Protein AF-0000000075078178 (afdb_homodimer)

pLDDT: mean 87.68, std 18.19, range [29.72, 98.88]

Foldseek 3Di:
DPPDVPVVPPPDDDVVVVVVVVVVVVVLVVCCVPHDVVVSLQVVLVVDDQVVLLCQLVDNPDPVSNLSSLLPHAPVCLVSLVVQCVVPVPDPSNVSSVVSVVVRVVVVVVVVVVVVD/DPPDVPVVPDPDDDVVVVVVVVVVVVVLVVCCVPHDVVVSLQVVLVVDDQVVLLVQLVDPPDPVSNLSSLLPHAPVCLVSLVVQCVVPVPDPSNVSSVVSVVVRVVVVVVVVVVVVD

Sequence (234 aa):
MSCCDDPTEISKVDPRELVREQQHYGNLVRDLFTDDPEKVLLKLLNESNAYLRELAALRAHYPSVRLRAIELLDKKSQAVLEQLIEQEPDSSFGIAAKQRIEQLSNETGLFG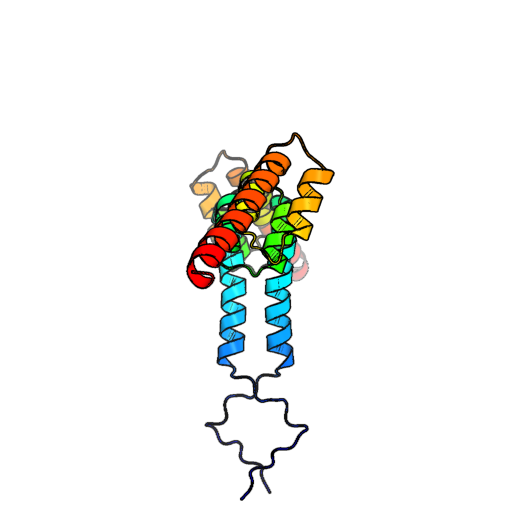KLFKSMSCCDDPTEISKVDPRELVREQQHYGNLVRDLFTDDPEKVLLKLLNESNAYLRELAALRAHYPSVRLRAIELLDKKSQAVLEQLIEQEPDSSFGIAAKQRIEQLSNETGLFGKLFKS

Solvent-accessible surface area (backbone atoms only — not comparable to full-atom values): 12745 Å² total; per-residue (Å²): 130,80,77,73,80,46,82,83,50,62,62,70,33,57,47,67,58,42,53,50,41,50,47,53,40,50,50,51,53,50,45,52,26,56,34,55,53,71,59,53,50,49,54,46,53,78,73,46,55,71,70,57,30,52,46,18,39,75,41,30,66,48,67,68,47,16,53,53,25,45,68,67,56,53,78,90,42,47,66,59,35,52,48,40,30,70,77,35,53,86,38,76,59,10,48,48,26,54,52,43,52,52,52,52,51,46,51,46,44,51,49,45,52,63,68,72,99,133,78,79,73,80,47,80,84,49,63,62,68,33,57,47,67,57,43,54,50,41,50,47,54,40,51,49,50,54,51,45,52,27,56,34,56,53,70,59,51,50,50,55,48,51,77,74,47,55,70,70,56,30,52,45,17,40,75,42,28,67,48,66,70,47,15,52,52,25,46,68,68,55,52,79,90,42,47,67,59,35,51,49,39,31,71,75,36,51,86,37,76,60,10,48,48,28,53,52,44,53,53,53,51,52,46,52,47,46,51,50,44,52,64,68,72,99

Nearest PDB structures (foldseek):
  6u8y-assembly1_b  TM=4.203E-01  e=3.437E+00  Pyrococcus furiosus COM1
  7ar7-assembly1_K  TM=3.956E-01  e=4.578E+00  Arabidopsis thaliana
  6zkb-assembly1_K  TM=4.478E-01  e=8.126E+00  Ovis aries
  7d3u-assembly1_F  TM=3.583E-01  e=6.100E+00  Dietzia sp. DQ12-45-1b
  6u8y-assembly1_b  TM=4.215E-01  e=2.140E+00  Pyrococcus furiosus COM1

Radius of gyration: 25.14 Å; Cα contacts (8 Å, |Δi|>4): 254; chains: 2; bounding box: 68×92×42 Å

Organism: Methylotuvimicrobium buryatense (NCBI:txid95641)

Secondary structure (DSSP, 8-state):
------TTS---B-HHHHHHHHHHHHHHHHHHHHS-HHHHHHHHHHH--HHHHHHHHHH-SSHHHHHHHHHH--GGGHHHHHHHHHH-TTSHHHHHHHHHHHHHHHHHHHHHHHHH-/------TTS---B-HHHHHHHHHHHHHHHHHHHHS-HHHHHHHHHHH--HHHHHHHHHH-SSHHHHHHHHHH--GGGHHHHHHHHHH-TTSHHHHHHHHHHHHHHHHHHHHHHHHH-

Structure (mmCIF, N/CA/C/O backbone):
data_AF-0000000075078178-model_v1
#
loop_
_entity.id
_entity.type
_entity.pdbx_description
1 polymer 'HEAT repeat domain-containing protein'
#
loop_
_atom_site.group_PDB
_atom_site.id
_atom_site.type_symbol
_atom_site.label_atom_id
_atom_site.label_alt_id
_atom_site.label_comp_id
_atom_site.label_asym_id
_atom_site.label_entity_id
_atom_site.label_seq_id
_atom_site.pdbx_PDB_ins_code
_atom_site.Cartn_x
_atom_site.Cartn_y
_atom_site.Cartn_z
_atom_site.occupancy
_atom_site.B_iso_or_equiv
_atom_site.auth_seq_id
_atom_site.auth_comp_id
_atom_site.auth_asym_id
_atom_site.auth_atom_id
_atom_site.pdbx_PDB_model_num
ATOM 1 N N . MET A 1 1 ? -49.531 2.234 3.672 1 29.72 1 MET A N 1
ATOM 2 C CA . MET A 1 1 ? -49.125 1.401 4.805 1 29.72 1 MET A CA 1
ATOM 3 C C . MET A 1 1 ? -47.625 1.497 5.062 1 29.72 1 MET A C 1
ATOM 5 O O . MET A 1 1 ? -46.844 1.745 4.141 1 29.72 1 MET A O 1
ATOM 9 N N . SER A 1 2 ? -47.219 2.049 6.309 1 37.53 2 SER A N 1
ATOM 10 C CA . SER A 1 2 ? -45.969 2.457 6.973 1 37.53 2 SER A CA 1
ATOM 11 C C . SER A 1 2 ? -44.906 1.391 6.836 1 37.53 2 SER A C 1
ATOM 13 O O . SER A 1 2 ? -45 0.32 7.441 1 37.53 2 SER A O 1
ATOM 15 N N . CYS A 1 3 ? -44.625 0.945 5.734 1 42.44 3 CYS A N 1
ATOM 16 C CA . CYS A 1 3 ? -43.562 -0.038 5.547 1 42.44 3 CYS A CA 1
ATOM 17 C C . CYS A 1 3 ? -42.469 0.118 6.609 1 42.44 3 CYS A C 1
ATOM 19 O O . CYS A 1 3 ? -41.969 1.22 6.832 1 42.44 3 CYS A O 1
ATOM 21 N N . CYS A 1 4 ? -42.531 -0.681 7.727 1 46.25 4 CYS A N 1
ATOM 22 C CA . CYS A 1 4 ? -42.125 -0.694 9.125 1 46.25 4 CYS A CA 1
ATOM 23 C C . CYS A 1 4 ? -40.625 -0.409 9.258 1 46.25 4 CYS A C 1
ATOM 25 O O . CYS A 1 4 ? -39.812 -0.931 8.492 1 46.25 4 CYS A O 1
ATOM 27 N N . ASP A 1 5 ? -40.188 0.869 9.492 1 46.66 5 ASP A N 1
ATOM 28 C CA . ASP A 1 5 ? -38.938 1.246 10.148 1 46.66 5 ASP A CA 1
ATOM 29 C C . ASP A 1 5 ? -38.531 0.2 11.172 1 46.66 5 ASP A C 1
ATOM 31 O O . ASP A 1 5 ? -38.875 0.311 12.352 1 46.66 5 ASP A O 1
ATOM 35 N N . ASP A 1 6 ? -38.781 -1.043 10.906 1 47.78 6 ASP A N 1
ATOM 36 C CA . ASP A 1 6 ? -38.344 -2.01 11.906 1 47.78 6 ASP A CA 1
ATOM 37 C C . ASP A 1 6 ? -36.906 -1.725 12.344 1 47.78 6 ASP A C 1
ATOM 39 O O . ASP A 1 6 ? -35.969 -1.755 11.523 1 47.78 6 ASP A O 1
ATOM 43 N N . PRO A 1 7 ? -36.781 -1.037 13.492 1 53.56 7 PRO A N 1
ATOM 44 C CA . PRO A 1 7 ? -35.469 -0.638 14.016 1 53.56 7 PRO A CA 1
ATOM 45 C C . PRO A 1 7 ? -34.438 -1.755 13.93 1 53.56 7 PRO A C 1
ATOM 47 O O . PRO A 1 7 ? -33.25 -1.508 14.102 1 53.56 7 PRO A O 1
ATOM 50 N N . THR A 1 8 ? -34.906 -2.988 14.008 1 53.97 8 THR A N 1
ATOM 51 C CA . THR A 1 8 ? -33.969 -4.098 13.859 1 53.97 8 THR A CA 1
ATOM 52 C C . THR A 1 8 ? -33.5 -4.203 12.414 1 53.97 8 THR A C 1
ATOM 54 O O . THR A 1 8 ? -32.688 -5.082 12.086 1 53.97 8 THR A O 1
ATOM 57 N N . GLU A 1 9 ? -34.188 -3.352 11.648 1 55.06 9 GLU A N 1
ATOM 58 C CA . GLU A 1 9 ? -33.812 -3.404 10.242 1 55.06 9 GLU A CA 1
ATOM 59 C C . GLU A 1 9 ? -32.375 -2.867 10.039 1 55.06 9 GLU A C 1
ATOM 61 O O . GLU A 1 9 ? -32.031 -1.829 10.594 1 55.06 9 GLU A O 1
ATOM 66 N N . ILE A 1 10 ? -31.469 -3.641 9.812 1 55.84 10 ILE A N 1
ATOM 67 C CA . ILE A 1 10 ? -30.094 -3.295 9.484 1 55.84 10 ILE A CA 1
ATOM 68 C C . ILE A 1 10 ? -30.062 -2.092 8.547 1 55.84 10 ILE A C 1
ATOM 70 O O . ILE A 1 10 ? -30.844 -2.025 7.594 1 55.84 10 ILE A O 1
ATOM 74 N N . SER A 1 11 ? -29.797 -0.951 9.227 1 58.72 11 SER A N 1
ATOM 75 C CA . SER A 1 11 ? -29.609 0.225 8.383 1 58.72 11 SER A CA 1
ATOM 76 C C . SER A 1 11 ? -29.203 -0.168 6.965 1 58.72 11 SER A C 1
ATOM 78 O O . SER A 1 11 ? -28.375 -1.054 6.781 1 58.72 11 SER A O 1
ATOM 80 N N . LYS A 1 12 ? -30.047 0.041 6 1 67.12 12 LYS A N 1
ATOM 81 C CA . LYS A 1 12 ? -29.953 -0.333 4.594 1 67.12 12 LYS A CA 1
ATOM 82 C C . LYS A 1 12 ? -28.781 0.391 3.914 1 67.12 12 LYS A C 1
ATOM 84 O O . LYS A 1 12 ? -28.734 1.622 3.9 1 67.12 12 LYS A O 1
ATOM 89 N N . VAL A 1 13 ? -27.531 -0.129 3.998 1 76.38 13 VAL A N 1
ATOM 90 C CA . VAL A 1 13 ? -26.422 0.425 3.221 1 76.38 13 VAL A CA 1
ATOM 91 C C . VAL A 1 13 ? -26.609 0.088 1.743 1 76.38 13 VAL A C 1
ATOM 93 O O . VAL A 1 13 ? -27.062 -1.009 1.402 1 76.38 13 VAL A O 1
ATOM 96 N N . ASP A 1 14 ? -26.453 1.096 0.919 1 82.94 14 ASP A N 1
ATOM 97 C CA . ASP A 1 14 ? -26.438 0.908 -0.528 1 82.94 14 ASP A CA 1
ATOM 98 C C . ASP A 1 14 ? -25.359 -0.077 -0.946 1 82.94 14 ASP A C 1
ATOM 100 O O . ASP A 1 14 ? -24.172 0.171 -0.725 1 82.94 14 ASP A O 1
ATOM 104 N N . PRO A 1 15 ? -25.812 -1.146 -1.495 1 84.38 15 PRO A N 1
ATOM 105 C CA . PRO A 1 15 ? -24.812 -2.152 -1.896 1 84.38 15 PRO A CA 1
ATOM 106 C C . PRO A 1 15 ? -23.719 -1.578 -2.787 1 84.38 15 PRO A C 1
ATOM 108 O O . PRO A 1 15 ? -22.609 -2.102 -2.811 1 84.38 15 PRO A O 1
ATOM 111 N N . ARG A 1 16 ? -24.016 -0.576 -3.465 1 87.69 16 ARG A N 1
ATOM 112 C CA . ARG A 1 16 ? -23.047 0.035 -4.359 1 87.69 16 ARG A CA 1
ATOM 113 C C . ARG A 1 16 ? -21.891 0.648 -3.576 1 87.69 16 ARG A C 1
ATOM 115 O O . ARG A 1 16 ? -20.766 0.715 -4.07 1 87.69 16 ARG A O 1
ATOM 122 N N . GLU A 1 17 ? -22.141 1.045 -2.346 1 88.31 17 GLU A N 1
ATOM 123 C CA . GLU A 1 17 ? -21.094 1.588 -1.488 1 88.31 17 GLU A CA 1
ATOM 124 C C . GLU A 1 17 ? -20.094 0.506 -1.086 1 88.31 17 GLU A C 1
ATOM 126 O O . GLU A 1 17 ? -18.891 0.747 -1.064 1 88.31 17 GLU A O 1
ATOM 131 N N . LEU A 1 18 ? -20.625 -0.611 -0.839 1 90.06 18 LEU A N 1
ATOM 132 C CA . LEU A 1 18 ? -19.766 -1.729 -0.49 1 90.06 18 LEU A CA 1
ATOM 133 C C . LEU A 1 18 ? -18.859 -2.105 -1.662 1 90.06 18 LEU A C 1
ATOM 135 O O . LEU A 1 18 ? -17.656 -2.305 -1.486 1 90.06 18 LEU A O 1
ATOM 139 N N . VAL A 1 19 ? -19.375 -2.191 -2.799 1 91.5 19 VAL A N 1
ATOM 140 C CA . VAL A 1 19 ? -18.625 -2.525 -4.004 1 91.5 19 VAL A CA 1
ATOM 141 C C . VAL A 1 19 ? -17.547 -1.47 -4.246 1 91.5 19 VAL A C 1
ATOM 143 O O . VAL A 1 19 ? -16.406 -1.802 -4.594 1 91.5 19 VAL A O 1
ATOM 146 N N . ARG A 1 20 ? -17.875 -0.243 -4 1 92.88 20 ARG A N 1
ATOM 147 C CA . ARG A 1 20 ? -16.922 0.845 -4.191 1 92.88 20 ARG A CA 1
ATOM 148 C C . ARG A 1 20 ? -15.75 0.716 -3.236 1 92.88 20 ARG A C 1
ATOM 150 O O . ARG A 1 20 ? -14.594 0.909 -3.633 1 92.88 20 ARG A O 1
ATOM 157 N N . GLU A 1 21 ? -16.062 0.342 -2.037 1 91.94 21 GLU A N 1
ATOM 158 C CA . GLU A 1 21 ? -14.992 0.188 -1.058 1 91.94 21 GLU A CA 1
ATOM 159 C C . GLU A 1 21 ? -14.109 -1.016 -1.386 1 91.94 21 GLU A C 1
ATOM 161 O O . GLU A 1 21 ? -12.891 -0.964 -1.216 1 91.94 21 GLU A O 1
ATOM 166 N N . GLN A 1 22 ? -14.711 -1.998 -1.854 1 92.31 22 GLN A N 1
ATOM 167 C CA . GLN A 1 22 ? -13.953 -3.176 -2.266 1 92.31 22 GLN A CA 1
ATOM 168 C C . GLN A 1 22 ? -13.055 -2.863 -3.459 1 92.31 22 GLN A C 1
ATOM 170 O O . GLN A 1 22 ? -11.898 -3.297 -3.506 1 92.31 22 GLN A O 1
ATOM 175 N N . GLN A 1 23 ? -13.531 -2.105 -4.344 1 94 23 GLN A N 1
ATOM 176 C CA . GLN A 1 23 ? -12.742 -1.698 -5.504 1 94 23 GLN A CA 1
ATOM 177 C C . GLN A 1 23 ? -11.594 -0.786 -5.098 1 94 23 GLN A C 1
ATOM 179 O O . GLN A 1 23 ? -10.484 -0.894 -5.633 1 94 23 GLN A O 1
ATOM 184 N N . HIS A 1 24 ? -11.898 0.054 -4.117 1 94.75 24 HIS A N 1
ATOM 185 C CA . HIS A 1 24 ? -10.875 0.955 -3.604 1 94.75 24 HIS A CA 1
ATOM 186 C C . HIS A 1 24 ? -9.695 0.178 -3.027 1 94.75 24 HIS A C 1
ATOM 188 O O . HIS A 1 24 ? -8.539 0.479 -3.332 1 94.75 24 HIS A O 1
ATOM 194 N N . TYR A 1 25 ? -10.055 -0.77 -2.309 1 95.69 25 TYR A N 1
ATOM 195 C CA . TYR A 1 25 ? -9.031 -1.638 -1.734 1 95.69 25 TYR A CA 1
ATOM 196 C C . TYR A 1 25 ? -8.305 -2.418 -2.824 1 95.69 25 TYR A C 1
ATOM 198 O O . TYR A 1 25 ? -7.074 -2.451 -2.855 1 95.69 25 TYR A O 1
ATOM 206 N N . GLY A 1 26 ? -9.016 -3.043 -3.721 1 95.56 26 GLY A N 1
ATOM 207 C CA . GLY A 1 26 ? -8.43 -3.828 -4.797 1 95.56 26 GLY A CA 1
ATOM 208 C C . GLY A 1 26 ? -7.504 -3.023 -5.688 1 95.56 26 GLY A C 1
ATOM 209 O O . GLY A 1 26 ? -6.441 -3.506 -6.086 1 95.56 26 GLY A O 1
ATOM 210 N N . ASN A 1 27 ? -7.871 -1.856 -5.969 1 96.69 27 ASN A N 1
ATOM 211 C CA . ASN A 1 27 ? -7.051 -0.986 -6.805 1 96.69 27 ASN A CA 1
ATOM 212 C C . ASN A 1 27 ? -5.734 -0.631 -6.121 1 96.69 27 ASN A C 1
ATOM 214 O O . ASN A 1 27 ? -4.684 -0.604 -6.766 1 96.69 27 ASN A O 1
ATOM 218 N N . LEU A 1 28 ? -5.84 -0.341 -4.836 1 97.94 28 LEU A N 1
ATOM 219 C CA . LEU A 1 28 ? -4.609 -0.029 -4.109 1 97.94 28 LEU A CA 1
ATOM 220 C C . LEU A 1 28 ? -3.654 -1.218 -4.125 1 97.94 28 LEU A C 1
ATOM 222 O O . LEU A 1 28 ? -2.465 -1.059 -4.406 1 97.94 28 LEU A O 1
ATOM 226 N N . VAL A 1 29 ? -4.18 -2.367 -3.895 1 97.94 29 VAL A N 1
ATOM 227 C CA . VAL A 1 29 ? -3.34 -3.561 -3.861 1 97.94 29 VAL A CA 1
ATOM 228 C C . VAL A 1 29 ? -2.729 -3.801 -5.238 1 97.94 29 VAL A C 1
ATOM 230 O O . VAL A 1 29 ? -1.534 -4.086 -5.355 1 97.94 29 VAL A O 1
ATOM 233 N N . ARG A 1 30 ? -3.504 -3.654 -6.234 1 98.06 30 ARG A N 1
ATOM 234 C CA . ARG A 1 30 ? -2.992 -3.801 -7.594 1 98.06 30 ARG A CA 1
ATOM 235 C C . ARG A 1 30 ? -1.856 -2.818 -7.859 1 98.06 30 ARG A C 1
ATOM 237 O O . ARG A 1 30 ? -0.808 -3.199 -8.383 1 98.06 30 ARG A O 1
ATOM 244 N N . ASP A 1 31 ? -2.031 -1.616 -7.516 1 98.38 31 ASP A N 1
ATOM 245 C CA . ASP A 1 31 ? -1.004 -0.601 -7.727 1 98.38 31 ASP A CA 1
ATOM 246 C C . ASP A 1 31 ? 0.271 -0.94 -6.957 1 98.38 31 ASP A C 1
ATOM 248 O O . ASP A 1 31 ? 1.378 -0.749 -7.465 1 98.38 31 ASP A O 1
ATOM 252 N N . LEU A 1 32 ? 0.114 -1.416 -5.758 1 98.62 32 LEU A N 1
ATOM 253 C CA . LEU A 1 32 ? 1.261 -1.751 -4.922 1 98.62 32 LEU A CA 1
ATOM 254 C C . LEU A 1 32 ? 2.072 -2.885 -5.539 1 98.62 32 LEU A C 1
ATOM 256 O O . LEU A 1 32 ? 3.295 -2.934 -5.383 1 98.62 32 LEU A O 1
ATOM 260 N N . PHE A 1 33 ? 1.408 -3.762 -6.309 1 98.5 33 PHE A N 1
ATOM 261 C CA . PHE A 1 33 ? 2.104 -4.906 -6.887 1 98.5 33 PHE 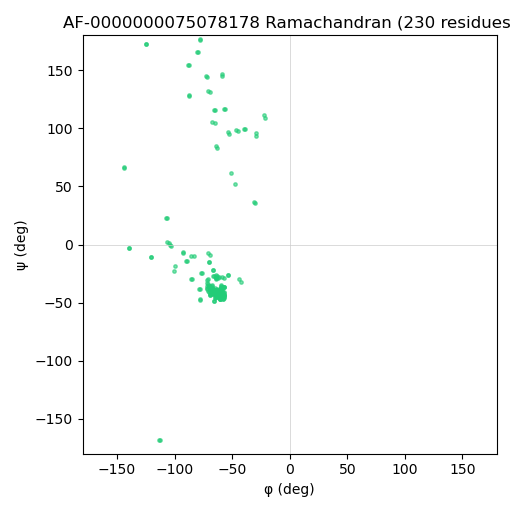A CA 1
ATOM 262 C C . PHE A 1 33 ? 2.666 -4.559 -8.258 1 98.5 33 PHE A C 1
ATOM 264 O O . PHE A 1 33 ? 3.516 -5.277 -8.789 1 98.5 33 PHE A O 1
ATOM 271 N N . THR A 1 34 ? 2.238 -3.453 -8.859 1 97.81 34 THR A N 1
ATOM 272 C CA . THR A 1 34 ? 2.619 -3.256 -10.25 1 97.81 34 THR A CA 1
ATOM 273 C C . THR A 1 34 ? 3.418 -1.968 -10.422 1 97.81 34 THR A C 1
ATOM 275 O O . THR A 1 34 ? 4.031 -1.74 -11.469 1 97.81 34 THR A O 1
ATOM 278 N N . ASP A 1 35 ? 3.434 -1.184 -9.398 1 98 35 ASP A N 1
ATOM 279 C CA . ASP A 1 35 ? 4.125 0.098 -9.492 1 98 35 ASP A CA 1
ATOM 280 C C . ASP A 1 35 ? 5.164 0.248 -8.383 1 98 35 ASP A C 1
ATOM 282 O O . ASP A 1 35 ? 5.348 -0.66 -7.57 1 98 35 ASP A O 1
ATOM 286 N N . ASP A 1 36 ? 5.945 1.295 -8.469 1 98.44 36 ASP A N 1
ATOM 287 C CA . ASP A 1 36 ? 6.887 1.668 -7.418 1 98.44 36 ASP A CA 1
ATOM 288 C C . ASP A 1 36 ? 6.152 2.072 -6.141 1 98.44 36 ASP A C 1
ATOM 290 O O . ASP A 1 36 ? 5.426 3.068 -6.125 1 98.44 36 ASP A O 1
ATOM 294 N N . PRO A 1 37 ? 6.371 1.269 -5.074 1 98.5 37 PRO A N 1
ATOM 295 C CA . PRO A 1 37 ? 5.621 1.561 -3.85 1 98.5 37 PRO A CA 1
ATOM 296 C C . PRO A 1 37 ? 5.848 2.984 -3.346 1 98.5 37 PRO A C 1
ATOM 298 O O . PRO A 1 37 ? 4.941 3.592 -2.771 1 98.5 37 PRO A O 1
ATOM 301 N N . GLU A 1 38 ? 7.051 3.488 -3.479 1 98.56 38 GLU A N 1
ATOM 302 C CA . GLU A 1 38 ? 7.316 4.859 -3.059 1 98.56 38 GLU A CA 1
ATOM 303 C C . GLU A 1 38 ? 6.391 5.844 -3.77 1 98.56 38 GLU A C 1
ATOM 305 O O . GLU A 1 38 ? 5.82 6.734 -3.135 1 98.56 38 GLU A O 1
ATOM 310 N N . LYS A 1 39 ? 6.203 5.668 -5.059 1 98.62 39 LYS A N 1
ATOM 311 C CA . LYS A 1 39 ? 5.328 6.535 -5.844 1 98.62 39 LYS A CA 1
ATOM 312 C C . LYS A 1 39 ? 3.867 6.348 -5.441 1 98.62 39 LYS A C 1
ATOM 314 O O . LYS A 1 39 ? 3.105 7.312 -5.379 1 98.62 39 LYS A O 1
ATOM 319 N N . VAL A 1 40 ? 3.518 5.133 -5.207 1 98.75 40 VAL A N 1
ATOM 320 C CA . VAL A 1 40 ? 2.154 4.84 -4.781 1 98.75 40 VAL A CA 1
ATOM 321 C C . VAL A 1 40 ? 1.866 5.531 -3.451 1 98.75 40 VAL A C 1
ATOM 323 O O . VAL A 1 40 ? 0.802 6.129 -3.273 1 98.75 40 VAL A O 1
ATOM 326 N N . LEU A 1 41 ? 2.789 5.496 -2.523 1 98.75 41 LEU A N 1
ATOM 327 C CA . LEU A 1 41 ? 2.602 6.094 -1.206 1 98.75 41 LEU A CA 1
ATOM 328 C C . LEU A 1 41 ? 2.514 7.613 -1.304 1 98.75 41 LEU A C 1
ATOM 330 O O . LEU A 1 41 ? 1.744 8.242 -0.574 1 98.75 41 LEU A O 1
ATOM 334 N N . LEU A 1 42 ? 3.242 8.164 -2.203 1 98.69 42 LEU A N 1
ATOM 335 C CA . LEU A 1 42 ? 3.168 9.609 -2.398 1 98.69 42 LEU A CA 1
ATOM 336 C C . LEU A 1 42 ? 1.784 10.023 -2.887 1 98.69 42 LEU A C 1
ATOM 338 O O . LEU A 1 42 ? 1.232 11.023 -2.426 1 98.69 42 LEU A O 1
ATOM 342 N N . LYS A 1 43 ? 1.255 9.219 -3.762 1 97.94 43 LYS A N 1
ATOM 343 C CA . LYS A 1 43 ? -0.098 9.492 -4.238 1 97.94 43 LYS A CA 1
ATOM 344 C C . LYS A 1 43 ? -1.12 9.328 -3.117 1 97.94 43 LYS A C 1
ATOM 346 O O . LYS A 1 43 ? -2.035 10.141 -2.98 1 97.94 43 LYS A O 1
ATOM 351 N N . LEU A 1 44 ? -0.953 8.305 -2.344 1 97.75 44 LEU A N 1
ATOM 352 C CA . LEU A 1 44 ? -1.852 8 -1.236 1 97.75 44 LEU A CA 1
ATOM 353 C C . LEU A 1 44 ? -1.889 9.148 -0.231 1 97.75 44 LEU A C 1
ATOM 355 O O . LEU A 1 44 ? -2.945 9.461 0.319 1 97.75 44 LEU A O 1
ATOM 359 N N . LEU A 1 45 ? -0.792 9.766 -0.003 1 97.62 45 LEU A N 1
ATOM 360 C CA . LEU A 1 45 ? -0.69 10.875 0.941 1 97.62 45 LEU A CA 1
ATOM 361 C C . LEU A 1 45 ? -1.653 12 0.568 1 97.62 45 LEU A C 1
ATOM 363 O O . LEU A 1 45 ? -2.309 12.578 1.439 1 97.62 45 LEU A O 1
ATOM 367 N N . ASN A 1 46 ? -1.735 12.258 -0.676 1 94.5 46 ASN A N 1
ATOM 368 C CA . ASN A 1 46 ? -2.566 13.352 -1.156 1 94.5 46 ASN A CA 1
ATOM 369 C C . ASN A 1 46 ? -4.051 13.078 -0.919 1 94.5 46 ASN A C 1
ATOM 371 O O . ASN A 1 46 ? -4.852 14.016 -0.825 1 94.5 46 ASN A O 1
ATOM 375 N N . GLU A 1 47 ? -4.383 11.805 -0.775 1 92.75 47 GLU A N 1
ATOM 376 C CA . GLU A 1 47 ? -5.781 11.414 -0.602 1 92.75 47 GLU A CA 1
ATOM 377 C C . GLU A 1 47 ? -6.082 11.07 0.854 1 92.75 47 GLU A C 1
ATOM 379 O O . GLU A 1 47 ? -7.223 10.766 1.204 1 92.75 47 GLU A O 1
ATOM 384 N N . SER A 1 48 ? -5.078 11.156 1.674 1 95.56 48 SER A N 1
ATOM 385 C CA . SER A 1 48 ? -5.191 10.68 3.049 1 95.56 48 SER A CA 1
ATOM 386 C C . SER A 1 48 ? -5.715 11.773 3.973 1 95.56 48 SER A C 1
ATOM 388 O O . SER A 1 48 ? -5.574 12.961 3.674 1 95.56 48 SER A O 1
ATOM 390 N N . ASN A 1 49 ? -6.34 11.336 5.055 1 94.25 49 ASN A N 1
ATOM 391 C CA . ASN A 1 49 ? -6.809 12.289 6.059 1 94.25 49 ASN A CA 1
ATOM 392 C C . ASN A 1 49 ? -5.668 12.773 6.945 1 94.25 49 ASN A C 1
ATOM 394 O O . ASN A 1 49 ? -4.527 12.328 6.801 1 94.25 49 ASN A O 1
ATOM 398 N N . ALA A 1 50 ? -5.977 13.734 7.887 1 94.94 50 ALA A N 1
ATOM 399 C CA . ALA A 1 50 ? -4.957 14.383 8.711 1 94.94 50 ALA A CA 1
ATOM 400 C C . ALA A 1 50 ? -4.238 13.375 9.594 1 94.94 50 ALA A C 1
ATOM 402 O O . ALA A 1 50 ? -3.012 13.414 9.719 1 94.94 50 ALA A O 1
ATOM 403 N N . TYR A 1 51 ? -5.004 12.508 10.109 1 96.94 51 TYR A N 1
ATOM 404 C CA . TYR A 1 51 ? -4.434 11.5 10.992 1 96.94 51 TYR A CA 1
ATOM 405 C C . TYR A 1 51 ? -3.393 10.664 10.258 1 96.94 51 TYR A C 1
ATOM 407 O O . TYR A 1 51 ? -2.285 10.453 10.758 1 96.94 51 TYR A O 1
ATOM 415 N N . LEU A 1 52 ? -3.635 10.203 9.055 1 97.69 52 LEU A N 1
ATOM 416 C CA . LEU A 1 52 ? -2.729 9.375 8.266 1 97.69 52 LEU A CA 1
ATOM 417 C C . LEU A 1 52 ? -1.519 10.18 7.805 1 97.69 52 LEU A C 1
ATOM 419 O O . LEU A 1 52 ? -0.4 9.664 7.77 1 97.69 52 LEU A O 1
ATOM 423 N N . ARG A 1 53 ? -1.721 11.383 7.52 1 98.38 53 ARG A N 1
ATOM 424 C CA . ARG A 1 53 ? -0.607 12.25 7.145 1 98.38 53 ARG A CA 1
ATOM 425 C C . ARG A 1 53 ? 0.338 12.469 8.32 1 98.38 53 ARG A C 1
ATOM 427 O O . ARG A 1 53 ? 1.558 12.484 8.148 1 98.38 53 ARG A O 1
ATOM 434 N N . GLU A 1 54 ? -0.231 12.641 9.508 1 98.62 54 GLU A N 1
ATOM 435 C CA . GLU A 1 54 ? 0.588 12.773 10.703 1 98.62 54 GLU A CA 1
ATOM 436 C C . GLU A 1 54 ? 1.432 11.523 10.938 1 98.62 54 GLU A C 1
ATOM 438 O O . GLU A 1 54 ? 2.623 11.625 11.242 1 98.62 54 GLU A O 1
ATOM 443 N N . LEU A 1 55 ? 0.81 10.414 10.773 1 98.38 55 LEU A N 1
ATOM 444 C CA . LEU A 1 55 ? 1.531 9.156 10.945 1 98.38 55 LEU A CA 1
ATOM 445 C C . LEU A 1 55 ? 2.686 9.055 9.953 1 98.38 55 LEU A C 1
ATOM 447 O O . LEU A 1 55 ? 3.797 8.664 10.328 1 98.38 55 LEU A O 1
ATOM 451 N N . ALA A 1 56 ? 2.426 9.352 8.742 1 98.75 56 ALA A N 1
ATOM 452 C CA . ALA A 1 56 ? 3.453 9.297 7.703 1 98.75 56 ALA A CA 1
ATOM 453 C C . ALA A 1 56 ? 4.605 10.242 8.023 1 98.75 56 ALA A C 1
ATOM 455 O O . ALA A 1 56 ? 5.777 9.883 7.859 1 98.75 56 ALA A O 1
ATOM 456 N N . ALA A 1 57 ? 4.262 11.422 8.484 1 98.75 57 ALA A N 1
ATOM 457 C CA . ALA A 1 57 ? 5.281 12.406 8.828 1 98.75 57 ALA A CA 1
ATOM 458 C C . ALA A 1 57 ? 6.215 11.883 9.914 1 98.75 57 ALA A C 1
ATOM 460 O O . ALA A 1 57 ? 7.422 12.117 9.867 1 98.75 57 ALA A O 1
ATOM 461 N N . LEU A 1 58 ? 5.664 11.156 10.766 1 98.38 58 LEU A N 1
ATOM 462 C CA . LEU A 1 58 ? 6.418 10.688 11.922 1 98.38 58 LEU A CA 1
ATOM 463 C C . LEU A 1 58 ? 7.191 9.414 11.586 1 98.38 58 LEU A C 1
ATOM 465 O O . LEU A 1 58 ? 8.273 9.172 12.125 1 98.38 58 LEU A O 1
ATOM 469 N N . ARG A 1 59 ? 6.648 8.57 10.625 1 97.69 59 ARG A N 1
ATOM 470 C CA . ARG A 1 59 ? 7.133 7.199 10.695 1 97.69 59 ARG A CA 1
ATOM 471 C C . ARG A 1 59 ? 7.375 6.633 9.297 1 97.69 59 ARG A C 1
ATOM 473 O O . ARG A 1 59 ? 7.879 5.516 9.156 1 97.69 59 ARG A O 1
ATOM 480 N N . ALA A 1 60 ? 7.09 7.34 8.25 1 98.44 60 ALA A N 1
ATOM 481 C CA . ALA A 1 60 ? 7.156 6.715 6.934 1 98.44 60 ALA A CA 1
ATOM 482 C C . ALA A 1 60 ? 8.555 6.18 6.648 1 98.44 60 ALA A C 1
ATOM 484 O O . ALA A 1 60 ? 9.555 6.805 7.023 1 98.44 60 ALA A O 1
ATOM 485 N N . HIS A 1 61 ? 8.609 5.094 5.93 1 98.31 61 HIS A N 1
ATOM 486 C CA . HIS A 1 61 ? 9.859 4.414 5.605 1 98.31 61 HIS A CA 1
ATOM 487 C C . HIS A 1 61 ? 10.695 5.238 4.637 1 98.31 61 HIS A C 1
ATOM 489 O O . HIS A 1 61 ? 11.914 5.359 4.809 1 98.31 61 HIS A O 1
ATOM 495 N N . TYR A 1 62 ? 10.086 5.816 3.637 1 98.19 62 TYR A N 1
ATOM 496 C CA . TYR A 1 62 ? 10.789 6.602 2.625 1 98.19 62 TYR A CA 1
ATOM 497 C C . TYR A 1 62 ? 10.93 8.055 3.062 1 98.19 62 TYR A C 1
ATOM 499 O O . TYR A 1 62 ? 9.93 8.711 3.387 1 98.19 62 TYR A O 1
ATOM 507 N N . PRO A 1 63 ? 12.156 8.562 3.01 1 98.44 63 PRO A N 1
ATOM 508 C CA . PRO A 1 63 ? 12.344 9.961 3.383 1 98.44 63 PRO A CA 1
ATOM 509 C C . PRO A 1 63 ? 11.5 10.914 2.537 1 98.44 63 PRO A C 1
ATOM 511 O O . PRO A 1 63 ? 10.977 11.906 3.055 1 98.44 63 PRO A O 1
ATOM 514 N N . SER A 1 64 ? 11.352 10.602 1.292 1 98.56 64 SER A N 1
ATOM 515 C CA . SER A 1 64 ? 10.562 11.461 0.408 1 98.56 64 SER A CA 1
ATOM 516 C C . SER A 1 64 ? 9.109 11.531 0.857 1 98.56 64 SER A C 1
ATOM 518 O O . SER A 1 64 ? 8.484 12.594 0.784 1 98.56 64 SER A O 1
ATOM 520 N N . VAL A 1 65 ? 8.641 10.422 1.291 1 98.75 65 VAL A N 1
ATOM 521 C CA . VAL A 1 65 ? 7.258 10.352 1.751 1 98.75 65 VAL A CA 1
ATOM 522 C C . VAL A 1 65 ? 7.113 11.133 3.057 1 98.75 65 VAL A C 1
ATOM 524 O O . VAL A 1 65 ? 6.145 11.875 3.238 1 98.75 65 VAL A O 1
ATOM 527 N N . ARG A 1 66 ? 8.023 10.977 3.934 1 98.5 66 ARG A N 1
ATOM 528 C CA . ARG A 1 66 ? 7.988 11.688 5.207 1 98.5 66 ARG A CA 1
ATOM 529 C C . ARG A 1 66 ? 8.023 13.195 4.992 1 98.5 66 ARG A C 1
ATOM 531 O O . ARG A 1 66 ? 7.234 13.93 5.582 1 98.5 66 ARG A O 1
ATOM 538 N N . LEU A 1 67 ? 8.914 13.625 4.164 1 98.75 67 LEU A N 1
ATOM 539 C CA . LEU A 1 67 ? 9.055 15.055 3.889 1 98.75 67 LEU A CA 1
ATOM 540 C C . LEU A 1 67 ? 7.777 15.617 3.273 1 98.75 67 LEU A C 1
ATOM 542 O O . LEU A 1 67 ? 7.312 16.688 3.666 1 98.75 67 LEU A O 1
ATOM 546 N N . ARG A 1 68 ? 7.199 14.883 2.336 1 98.75 68 ARG A N 1
ATOM 547 C CA . ARG A 1 68 ? 5.957 15.336 1.713 1 98.75 68 ARG A CA 1
ATOM 548 C C . ARG A 1 68 ? 4.824 15.391 2.73 1 98.75 68 ARG A C 1
ATOM 550 O O . ARG A 1 68 ? 3.998 16.312 2.695 1 98.75 68 ARG A O 1
ATOM 557 N N . ALA A 1 69 ? 4.793 14.414 3.564 1 98.88 69 ALA A N 1
ATOM 558 C CA . ALA A 1 69 ? 3.773 14.398 4.609 1 98.88 69 ALA A CA 1
ATOM 559 C C . ALA A 1 69 ? 3.871 15.641 5.488 1 98.88 69 ALA A C 1
ATOM 561 O O . ALA A 1 69 ? 2.857 16.266 5.797 1 98.88 69 ALA A O 1
ATOM 562 N N . ILE A 1 70 ? 5.105 15.961 5.863 1 98.69 70 ILE A N 1
ATOM 563 C CA . ILE A 1 70 ? 5.34 17.141 6.695 1 98.69 70 ILE A CA 1
ATOM 564 C C . ILE A 1 70 ? 4.809 18.375 5.988 1 98.69 70 ILE A C 1
ATOM 566 O O . ILE A 1 70 ? 4.145 19.219 6.602 1 98.69 70 ILE A O 1
ATOM 570 N N . GLU A 1 71 ? 5.02 18.484 4.773 1 98.12 71 GLU A N 1
ATOM 571 C CA . GLU A 1 71 ? 4.594 19.641 3.973 1 98.12 71 GLU A CA 1
ATOM 572 C C . GLU A 1 71 ? 3.072 19.75 3.936 1 98.12 71 GLU A C 1
ATOM 574 O O . GLU A 1 71 ? 2.529 20.844 3.748 1 98.12 71 GLU A O 1
ATOM 579 N N . LEU A 1 72 ? 2.391 18.703 4.094 1 97.94 72 LEU A N 1
ATOM 580 C CA . LEU A 1 72 ? 0.942 18.688 3.928 1 97.94 72 LEU A CA 1
ATOM 581 C C . LEU A 1 72 ? 0.235 18.922 5.258 1 97.94 72 LEU A C 1
ATOM 583 O O . LEU A 1 72 ? -0.988 19.062 5.297 1 97.94 72 LEU A O 1
ATOM 587 N N . LEU A 1 73 ? 0.988 18.969 6.32 1 97.88 73 LEU A N 1
ATOM 588 C CA . LEU A 1 73 ? 0.371 19.156 7.625 1 97.88 73 LEU A CA 1
ATOM 589 C C . LEU A 1 73 ? -0.135 20.594 7.781 1 97.88 73 LEU A C 1
ATOM 591 O O . LEU A 1 73 ? 0.443 21.531 7.215 1 97.88 73 LEU A O 1
ATOM 595 N N . ASP A 1 74 ? -1.21 20.656 8.461 1 94.94 74 ASP A N 1
ATOM 596 C CA . ASP A 1 74 ? -1.782 21.984 8.68 1 94.94 74 ASP A CA 1
ATOM 597 C C . ASP A 1 74 ? -1.718 22.375 10.156 1 94.94 74 ASP A C 1
ATOM 599 O O . ASP A 1 74 ? -1.017 21.734 10.945 1 94.94 74 ASP A O 1
ATOM 603 N N . LYS A 1 75 ? -2.439 23.469 10.5 1 94.19 75 LYS A N 1
ATOM 604 C CA . LYS A 1 75 ? -2.32 24.078 11.828 1 94.19 75 LYS A CA 1
ATOM 605 C C . LYS A 1 75 ? -2.793 23.109 12.906 1 94.19 75 LYS A C 1
ATOM 607 O O . LYS A 1 75 ? -2.283 23.125 14.031 1 94.19 75 LYS A O 1
ATOM 612 N N . LYS A 1 76 ? -3.68 22.281 12.516 1 94.75 76 LYS A N 1
ATOM 613 C CA . LYS A 1 76 ? -4.227 21.328 13.477 1 94.75 76 LYS A CA 1
ATOM 614 C C . LYS A 1 76 ? -3.188 20.281 13.867 1 94.75 76 LYS A C 1
ATOM 616 O O . LYS A 1 76 ? -3.338 19.594 14.875 1 94.75 76 LYS A O 1
ATOM 621 N N . SER A 1 77 ? -2.146 20.203 13.109 1 96.94 77 SER A N 1
ATOM 622 C CA . SER A 1 77 ? -1.117 19.203 13.352 1 96.94 77 SER A CA 1
ATOM 623 C C . SER A 1 77 ? 0.147 19.828 13.93 1 96.94 77 SER A C 1
ATOM 625 O O . SER A 1 77 ? 1.243 19.281 13.773 1 96.94 77 SER A O 1
ATOM 627 N N . GLN A 1 78 ? 0.037 20.969 14.547 1 96.19 78 GLN A N 1
ATOM 628 C CA . GLN A 1 78 ? 1.189 21.703 15.07 1 96.19 78 GLN A CA 1
ATOM 629 C C . GLN A 1 78 ? 1.937 20.875 16.109 1 96.19 78 GLN A C 1
ATOM 631 O O . GLN A 1 78 ? 3.166 20.906 16.172 1 96.19 78 GLN A O 1
ATOM 636 N N . ALA A 1 79 ? 1.203 20.219 16.859 1 97.31 79 ALA A N 1
ATOM 637 C CA . ALA A 1 79 ? 1.822 19.406 17.906 1 97.31 79 ALA A CA 1
ATOM 638 C C . ALA A 1 79 ? 2.762 18.375 17.312 1 97.31 79 ALA A C 1
ATOM 640 O O . ALA A 1 79 ? 3.828 18.094 17.875 1 97.31 79 ALA A O 1
ATOM 641 N N . VAL A 1 80 ? 2.387 17.766 16.219 1 98.62 80 VAL A N 1
ATOM 642 C CA . VAL A 1 80 ? 3.199 16.75 15.547 1 98.62 80 VAL A CA 1
ATOM 643 C C . VAL A 1 80 ? 4.473 17.391 14.992 1 98.62 80 VAL A C 1
ATOM 645 O O . VAL A 1 80 ? 5.555 16.812 15.086 1 98.62 80 VAL A O 1
ATOM 648 N N . LEU A 1 81 ? 4.367 18.547 14.477 1 98.56 81 LEU A N 1
ATOM 649 C CA . LEU A 1 81 ? 5.527 19.266 13.969 1 98.56 81 LEU A CA 1
ATOM 650 C C . LEU A 1 81 ? 6.504 19.578 15.094 1 98.56 81 LEU A C 1
ATOM 652 O O . LEU A 1 81 ? 7.715 19.406 14.938 1 98.56 81 LEU A O 1
ATOM 656 N N . GLU A 1 82 ? 5.992 19.969 16.188 1 98.31 82 GLU A N 1
ATOM 657 C CA . GLU A 1 82 ? 6.824 20.266 17.344 1 98.31 82 GLU A CA 1
ATOM 658 C C . GLU A 1 82 ? 7.527 19 17.844 1 98.31 82 GLU A C 1
ATOM 660 O O . GLU A 1 82 ? 8.695 19.062 18.234 1 98.31 82 GLU A O 1
ATOM 665 N N . GLN A 1 83 ? 6.789 17.938 17.797 1 98.44 83 GLN A N 1
ATOM 666 C CA . GLN A 1 83 ? 7.379 16.656 18.188 1 98.44 83 GLN A CA 1
ATOM 667 C C . GLN A 1 83 ? 8.555 16.297 17.297 1 98.44 83 GLN A C 1
ATOM 669 O O . GLN A 1 83 ? 9.594 15.828 17.766 1 98.44 83 GLN A O 1
ATOM 674 N N . LEU A 1 84 ? 8.453 16.484 16.062 1 98.56 84 LEU A N 1
ATOM 675 C CA . LEU A 1 84 ? 9.516 16.203 15.109 1 98.56 84 LEU A CA 1
ATOM 676 C C . LEU A 1 84 ? 10.75 17.047 15.406 1 98.56 84 LEU A C 1
ATOM 678 O O . LEU A 1 84 ? 11.875 16.531 15.375 1 98.56 84 LEU A O 1
ATOM 682 N N . ILE A 1 85 ? 10.531 18.281 15.688 1 98.38 85 ILE A N 1
ATOM 683 C CA . ILE A 1 85 ? 11.625 19.203 15.969 1 98.38 85 ILE A CA 1
ATOM 684 C C . ILE A 1 85 ? 12.352 18.766 17.25 1 98.38 85 ILE A C 1
ATOM 686 O O . ILE A 1 85 ? 13.578 18.828 17.312 1 98.38 85 ILE A O 1
ATOM 690 N N . GLU A 1 86 ? 11.578 18.391 18.188 1 98.19 86 GLU A N 1
ATOM 691 C CA . GLU A 1 86 ? 12.164 17.953 19.453 1 98.19 86 GLU A CA 1
ATOM 692 C C . GLU A 1 86 ? 12.945 16.656 19.297 1 98.19 86 GLU A C 1
ATOM 694 O O . GLU A 1 86 ? 14.055 16.531 19.828 1 98.19 86 GLU A O 1
ATOM 699 N N . GLN A 1 87 ? 12.477 15.742 18.547 1 97.44 87 GLN A N 1
ATOM 700 C CA . GLN A 1 87 ? 13.055 14.406 18.422 1 97.44 87 GLN A CA 1
ATOM 701 C C . GLN A 1 87 ? 14.281 14.414 17.516 1 97.44 87 GLN A C 1
ATOM 703 O O . GLN A 1 87 ? 15.242 13.688 17.766 1 97.44 87 GLN A O 1
ATOM 708 N N . GLU A 1 88 ? 14.234 15.188 16.453 1 97.25 88 GLU A N 1
ATOM 709 C CA . GLU A 1 88 ? 15.336 15.18 15.5 1 97.25 88 GLU A CA 1
ATOM 710 C C . GLU A 1 88 ? 15.586 16.562 14.93 1 97.25 88 GLU A C 1
ATOM 712 O O . GLU A 1 88 ? 15.531 16.766 13.711 1 97.25 88 GLU A O 1
ATOM 717 N N . PRO A 1 89 ? 16.031 17.516 15.766 1 95.94 89 PRO A N 1
ATOM 718 C CA . PRO A 1 89 ? 16.109 18.938 15.43 1 95.94 89 PRO A CA 1
ATOM 719 C C . PRO A 1 89 ? 17.047 19.219 14.258 1 95.94 89 PRO A C 1
ATOM 721 O O . PRO A 1 89 ? 16.797 20.125 13.469 1 95.94 89 PRO A O 1
ATOM 724 N N . ASP A 1 90 ? 18.062 18.406 14.039 1 96.94 90 ASP A N 1
ATOM 725 C CA . ASP A 1 90 ? 19.062 18.75 13.031 1 96.94 90 ASP A CA 1
ATOM 726 C C . ASP A 1 90 ? 18.891 17.875 11.789 1 96.94 90 ASP A C 1
ATOM 728 O O . ASP A 1 90 ? 19.672 17.984 10.844 1 96.94 90 ASP A O 1
ATOM 732 N N . SER A 1 91 ? 17.891 17.031 11.828 1 98 91 SER A N 1
ATOM 733 C CA . SER A 1 91 ? 17.641 16.203 10.656 1 98 91 SER A CA 1
ATOM 734 C C . SER A 1 91 ? 16.875 16.969 9.586 1 98 91 SER A C 1
ATOM 736 O O . SER A 1 91 ? 16.359 18.062 9.844 1 98 91 SER A O 1
ATOM 738 N N . SER A 1 92 ? 16.875 16.375 8.359 1 98.38 92 SER A N 1
ATOM 739 C CA . SER A 1 92 ? 16.094 16.969 7.281 1 98.38 92 SER A CA 1
ATOM 740 C C . SER A 1 92 ? 14.617 17.094 7.672 1 98.38 92 SER A C 1
ATOM 742 O O . SER A 1 92 ? 13.922 18 7.227 1 98.38 92 SER A O 1
ATOM 744 N N . PHE A 1 93 ? 14.234 16.219 8.492 1 98.69 93 PHE A N 1
ATOM 745 C CA . PHE A 1 93 ? 12.828 16.203 8.898 1 98.69 93 PHE A CA 1
ATOM 746 C C . PHE A 1 93 ? 12.562 17.297 9.93 1 98.69 93 PHE A C 1
ATOM 748 O O . PHE A 1 93 ? 11.539 17.984 9.852 1 98.69 93 PHE A O 1
ATOM 755 N N . GLY A 1 94 ? 13.43 17.391 10.938 1 98.62 94 GLY A N 1
ATOM 756 C CA . GLY A 1 94 ? 13.305 18.484 11.891 1 98.62 94 GLY A CA 1
ATOM 757 C C . GLY A 1 94 ? 13.344 19.859 11.234 1 98.62 94 GLY A C 1
ATOM 758 O O . GLY A 1 94 ? 12.547 20.734 11.578 1 98.62 94 GLY A O 1
ATOM 759 N N . ILE A 1 95 ? 14.203 20.016 10.359 1 98.62 95 ILE A N 1
ATOM 760 C CA . ILE A 1 95 ? 14.352 21.281 9.633 1 98.62 95 ILE A CA 1
ATOM 761 C C . ILE A 1 95 ? 13.078 21.562 8.836 1 98.62 95 ILE A C 1
ATOM 763 O O . ILE A 1 95 ? 12.562 22.688 8.859 1 98.62 95 ILE A O 1
ATOM 767 N N . ALA A 1 96 ? 12.539 20.562 8.156 1 98.75 96 ALA A N 1
ATOM 768 C CA . ALA A 1 96 ? 11.305 20.719 7.387 1 98.75 96 ALA A CA 1
ATOM 769 C C . ALA A 1 96 ? 10.133 21.094 8.289 1 98.75 96 ALA A C 1
ATOM 771 O O . ALA A 1 96 ? 9.281 21.891 7.918 1 98.75 96 ALA A O 1
ATOM 772 N N . ALA A 1 97 ? 10.086 20.5 9.406 1 98.69 97 ALA A N 1
ATOM 773 C CA . ALA A 1 97 ? 9.016 20.781 10.359 1 98.69 97 ALA A CA 1
ATOM 774 C C . ALA A 1 97 ? 9.055 22.234 10.82 1 98.69 97 ALA A C 1
ATOM 776 O O . ALA A 1 97 ? 8.016 22.891 10.914 1 98.69 97 ALA A O 1
ATOM 777 N N . LYS A 1 98 ? 10.258 22.703 11.141 1 98.06 98 LYS A N 1
ATOM 778 C CA . LYS A 1 98 ? 10.422 24.109 11.531 1 98.06 98 LYS A CA 1
ATOM 779 C C . LYS A 1 98 ? 9.922 25.031 10.43 1 98.06 98 LYS A C 1
ATOM 781 O O . LYS A 1 98 ? 9.195 26 10.703 1 98.06 98 LYS A O 1
ATOM 786 N N . GLN A 1 99 ? 10.289 24.75 9.258 1 97.62 99 GLN A N 1
ATOM 787 C CA . GLN A 1 99 ? 9.859 25.547 8.117 1 97.62 99 GLN A CA 1
ATOM 788 C C . GLN A 1 99 ? 8.344 25.516 7.953 1 97.62 99 GLN A C 1
ATOM 790 O O . GLN A 1 99 ? 7.727 26.531 7.652 1 97.62 99 GLN A O 1
ATOM 795 N N . ARG A 1 100 ? 7.793 24.344 8.172 1 98 100 ARG A N 1
ATOM 796 C CA . ARG A 1 100 ? 6.348 24.203 8.031 1 98 100 ARG A CA 1
ATOM 797 C C . ARG A 1 100 ? 5.602 25.031 9.062 1 98 100 ARG A C 1
ATOM 799 O O . ARG A 1 100 ? 4.59 25.672 8.742 1 98 100 ARG A O 1
ATOM 806 N N . ILE A 1 101 ? 6.102 25.109 10.242 1 96.94 101 ILE A N 1
ATOM 807 C CA . ILE A 1 101 ? 5.492 25.906 11.305 1 96.94 101 ILE A CA 1
ATOM 808 C C . ILE A 1 101 ? 5.523 27.375 10.93 1 96.94 101 ILE A C 1
ATOM 810 O O . ILE A 1 101 ? 4.539 28.094 11.117 1 96.94 101 ILE A O 1
ATOM 814 N N . GLU A 1 102 ? 6.621 27.781 10.398 1 95.44 102 GLU A N 1
ATOM 815 C CA . GLU A 1 102 ? 6.754 29.156 9.969 1 95.44 102 GLU A CA 1
ATOM 816 C C . GLU A 1 102 ? 5.75 29.5 8.867 1 95.44 102 GLU A C 1
ATOM 818 O O . GLU A 1 102 ? 5.129 30.562 8.891 1 95.44 102 GLU A O 1
ATOM 823 N N . GLN A 1 103 ? 5.57 28.625 7.949 1 95.5 103 GLN A N 1
ATOM 824 C CA . GLN A 1 103 ? 4.633 28.828 6.852 1 95.5 103 GLN A CA 1
ATOM 825 C C . GLN A 1 103 ? 3.199 28.922 7.363 1 95.5 103 GLN A C 1
ATOM 827 O O . GLN A 1 103 ? 2.416 29.75 6.875 1 95.5 103 GLN A O 1
ATOM 832 N N . LEU A 1 104 ? 2.893 28.125 8.32 1 94.44 104 LEU A N 1
ATOM 833 C CA . LEU A 1 104 ? 1.541 28.094 8.867 1 94.44 104 LEU A CA 1
ATOM 834 C C . LEU A 1 104 ? 1.251 29.344 9.68 1 94.44 104 LEU A C 1
ATOM 836 O O . LEU A 1 104 ? 0.109 29.812 9.727 1 94.44 104 LEU A O 1
ATOM 840 N N . SER A 1 105 ? 2.229 29.828 10.344 1 89.88 105 SER A N 1
ATOM 841 C CA . SER A 1 105 ? 2.084 31.047 11.125 1 89.88 105 SER A CA 1
ATOM 842 C C . SER A 1 105 ? 1.877 32.25 10.219 1 89.88 105 SER A C 1
ATOM 844 O O . SER A 1 105 ? 1.16 33.188 10.586 1 89.88 105 SER A O 1
ATOM 846 N N . ASN A 1 106 ? 2.564 32.219 9.172 1 85.31 106 ASN A N 1
ATOM 847 C CA . ASN A 1 106 ? 2.441 33.312 8.234 1 85.31 106 ASN A CA 1
ATOM 848 C C . ASN A 1 106 ? 1.101 33.281 7.5 1 85.31 106 ASN A C 1
ATOM 850 O O . ASN A 1 106 ? 0.586 34.344 7.094 1 85.31 106 ASN A O 1
ATOM 854 N N . GLU A 1 107 ? 0.636 32.125 7.281 1 74.25 107 GLU A N 1
ATOM 855 C CA . GLU A 1 107 ? -0.667 32 6.633 1 74.25 107 GLU A CA 1
ATOM 856 C C . GLU A 1 107 ? -1.78 32.562 7.516 1 74.25 107 GLU A C 1
ATOM 858 O O . GLU A 1 107 ? -2.73 33.156 7.02 1 74.25 107 GLU A O 1
ATOM 863 N N . THR A 1 108 ? -1.613 32.281 8.773 1 63.25 108 THR A N 1
ATOM 864 C CA . THR A 1 108 ? -2.584 32.844 9.703 1 63.25 108 THR A CA 1
ATOM 865 C C . THR A 1 108 ? -2.406 34.344 9.82 1 63.25 108 THR A C 1
ATOM 867 O O . THR A 1 108 ? -3.385 35.094 9.961 1 63.25 108 THR A O 1
ATOM 870 N N . GLY A 1 109 ? -1.036 34.688 9.852 1 58.78 109 GLY A N 1
ATOM 871 C CA . GLY A 1 109 ? -0.799 36.125 9.938 1 58.78 109 GLY A CA 1
ATOM 872 C C . GLY A 1 109 ? -1.314 36.875 8.734 1 58.78 109 GLY A C 1
ATOM 873 O O . GLY A 1 109 ? -1.836 38 8.867 1 58.78 109 GLY A O 1
ATOM 874 N N . LEU A 1 110 ? -1.083 36.25 7.621 1 53.66 110 LEU A N 1
ATOM 875 C CA . LEU A 1 110 ? -1.58 36.938 6.43 1 53.66 110 LEU A CA 1
ATOM 876 C C . LEU A 1 110 ? -3.105 36.969 6.418 1 53.66 110 LEU A C 1
ATOM 878 O O . LEU A 1 110 ? -3.707 37.969 6.027 1 53.66 110 LEU A O 1
ATOM 882 N N . PHE A 1 111 ? -3.545 35.844 6.816 1 54.94 111 PHE A N 1
ATOM 883 C CA . PHE A 1 111 ? -5 35.875 6.902 1 54.94 111 PHE A CA 1
ATOM 884 C C . PHE A 1 111 ? -5.473 36.719 8.078 1 54.94 111 PHE A C 1
ATOM 886 O O . PHE A 1 111 ? -6.535 37.312 8.016 1 54.94 111 PHE A O 1
ATOM 893 N N . GLY A 1 112 ? -4.688 36.594 9.188 1 52.78 112 GLY A N 1
ATOM 894 C CA . GLY A 1 112 ? -5.008 37.5 10.281 1 52.78 112 GLY A CA 1
ATOM 895 C C . GLY A 1 112 ? -4.906 38.969 9.898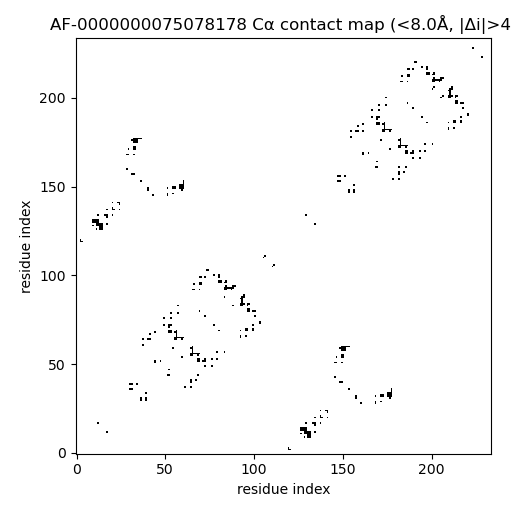 1 52.78 112 GLY A C 1
ATOM 896 O O . GLY A 1 112 ? -5.703 39.781 10.359 1 52.78 112 GLY A O 1
ATOM 897 N N . LYS A 1 113 ? -3.936 39.281 9.102 1 55.62 113 LYS A N 1
ATOM 898 C CA . LYS A 1 113 ? -3.814 40.688 8.672 1 55.62 113 LYS A CA 1
ATOM 899 C C . LYS A 1 113 ? -4.934 41.062 7.707 1 55.62 113 LYS A C 1
ATOM 901 O O . LYS A 1 113 ? -5.359 42.219 7.664 1 55.62 113 LYS A O 1
ATOM 906 N N . LEU A 1 114 ? -5.352 40.156 7.043 1 53.22 114 LEU A N 1
ATOM 907 C CA . LEU A 1 114 ? -6.391 40.5 6.074 1 53.22 114 LEU A CA 1
ATOM 908 C C . LEU A 1 114 ? -7.738 40.688 6.762 1 53.22 114 LEU A C 1
ATOM 910 O O . LEU A 1 114 ? -8.586 41.438 6.277 1 53.22 114 LEU A O 1
ATOM 914 N N . PHE A 1 115 ? -8 40.094 7.93 1 54.97 115 PHE A N 1
ATOM 915 C CA . PHE A 1 115 ? -9.289 40.25 8.602 1 54.97 115 PHE A CA 1
ATOM 916 C C . PHE A 1 115 ? -9.211 41.281 9.703 1 54.97 115 PHE A C 1
ATOM 918 O O . PHE A 1 115 ? -10.234 41.688 10.266 1 54.97 115 PHE A O 1
ATOM 925 N N . LYS A 1 116 ? -7.988 41.688 10.258 1 54.22 116 LYS A N 1
ATOM 926 C CA . LYS A 1 116 ? -7.922 42.75 11.242 1 54.22 116 LYS A CA 1
ATOM 927 C C . LYS A 1 116 ? -7.848 44.125 10.562 1 54.22 116 LYS A C 1
ATOM 929 O O . LYS A 1 116 ? -7.898 45.156 11.227 1 54.22 116 LYS A O 1
ATOM 934 N N . SER A 1 117 ? -7.668 44.125 9.359 1 41.03 117 SER A N 1
ATOM 935 C CA . SER A 1 117 ? -7.797 45.5 8.828 1 41.03 117 SER A CA 1
ATOM 936 C C . SER A 1 117 ? -9.242 45.812 8.484 1 41.03 117 SER A C 1
ATOM 938 O O . SER A 1 117 ? -9.992 44.938 8.031 1 41.03 117 SER A O 1
ATOM 940 N N . MET B 1 1 ? -48.469 -10.016 7.477 1 29.89 1 MET B N 1
ATOM 941 C CA . MET B 1 1 ? -48.438 -9.047 6.383 1 29.89 1 MET B CA 1
ATOM 942 C C . MET B 1 1 ? -47 -8.828 5.902 1 29.89 1 MET B C 1
ATOM 944 O O . MET B 1 1 ? -46.062 -8.805 6.711 1 29.89 1 MET B O 1
ATOM 948 N N . SER B 1 2 ? -46.656 -9.398 4.66 1 37.47 2 SER B N 1
ATOM 949 C CA . SER B 1 2 ? -45.469 -9.68 3.871 1 37.47 2 SER B CA 1
ATOM 950 C C . SER B 1 2 ? -44.594 -8.438 3.742 1 37.47 2 SER B C 1
ATOM 952 O O . SER B 1 2 ? -44.969 -7.445 3.123 1 37.47 2 SER B O 1
ATOM 954 N N . CYS B 1 3 ? -44.125 -7.922 4.734 1 43.06 3 CYS B N 1
ATOM 955 C CA . CYS B 1 3 ? -43.188 -6.805 4.609 1 43.06 3 CYS B CA 1
ATOM 956 C C . CYS B 1 3 ? -42.406 -6.891 3.309 1 43.06 3 CYS B C 1
ATOM 958 O O . CYS B 1 3 ? -41.812 -7.93 3.002 1 43.06 3 CYS B O 1
ATOM 960 N N . CYS B 1 4 ? -42.844 -6.227 2.191 1 46.44 4 CYS B N 1
ATOM 961 C CA . CYS B 1 4 ? -42.781 -6.27 0.735 1 46.44 4 CYS B CA 1
ATOM 962 C C . CYS B 1 4 ? -41.344 -6.316 0.257 1 46.44 4 CYS B C 1
ATOM 964 O O . CYS B 1 4 ? -40.469 -5.621 0.797 1 46.44 4 CYS B O 1
ATOM 966 N N . ASP B 1 5 ? -40.781 -7.523 -0.052 1 46.97 5 ASP B N 1
ATOM 967 C CA . ASP B 1 5 ? -39.656 -7.727 -0.97 1 46.97 5 ASP B CA 1
ATOM 968 C C . ASP B 1 5 ? -39.656 -6.684 -2.086 1 46.97 5 ASP B C 1
ATOM 970 O O . ASP B 1 5 ? -40.25 -6.906 -3.146 1 46.97 5 ASP B O 1
ATOM 974 N N . ASP B 1 6 ? -40.031 -5.461 -1.791 1 47.78 6 ASP B N 1
ATOM 975 C CA . ASP B 1 6 ? -40 -4.488 -2.879 1 47.78 6 ASP B CA 1
ATOM 976 C C . ASP B 1 6 ? -38.688 -4.609 -3.668 1 47.78 6 ASP B C 1
ATOM 978 O O . ASP B 1 6 ? -37.594 -4.438 -3.113 1 47.78 6 ASP B O 1
ATOM 982 N N . PRO B 1 7 ? -38.75 -5.336 -4.805 1 53.5 7 PRO B N 1
ATOM 983 C CA . PRO B 1 7 ? -37.594 -5.586 -5.641 1 53.5 7 PRO B CA 1
ATOM 984 C C . PRO B 1 7 ? -36.719 -4.348 -5.816 1 53.5 7 PRO B C 1
ATOM 986 O O . PRO B 1 7 ? -35.562 -4.453 -6.281 1 53.5 7 PRO B O 1
ATOM 989 N N . THR B 1 8 ? -37.344 -3.182 -5.809 1 53.44 8 THR B N 1
ATOM 990 C CA . THR B 1 8 ? -36.562 -1.958 -5.895 1 53.44 8 THR B CA 1
ATOM 991 C C . THR B 1 8 ? -35.75 -1.74 -4.613 1 53.44 8 THR B C 1
ATOM 993 O O . THR B 1 8 ? -35.031 -0.749 -4.488 1 53.44 8 THR B O 1
ATOM 996 N N . GLU B 1 9 ? -36.125 -2.639 -3.686 1 54.72 9 GLU B N 1
ATOM 997 C CA . GLU B 1 9 ? -35.406 -2.5 -2.42 1 54.72 9 GLU B CA 1
ATOM 998 C C . GLU B 1 9 ? -33.906 -2.803 -2.586 1 54.72 9 GLU B C 1
ATOM 1000 O O . GLU B 1 9 ? -33.531 -3.789 -3.227 1 54.72 9 GLU B O 1
ATOM 1005 N N . ILE B 1 10 ? -33.094 -1.892 -2.604 1 55.41 10 ILE B N 1
ATOM 1006 C CA . ILE B 1 10 ? -31.641 -2.002 -2.639 1 55.41 10 ILE B CA 1
ATOM 1007 C C . ILE B 1 10 ? -31.188 -3.162 -1.754 1 55.41 10 ILE B C 1
ATOM 1009 O O . ILE B 1 10 ? -31.688 -3.328 -0.637 1 55.41 10 ILE B O 1
ATOM 1013 N N . SER B 1 11 ? -30.922 -4.27 -2.5 1 58.41 11 SER B N 1
ATOM 1014 C CA . SER B 1 11 ? -30.344 -5.375 -1.742 1 58.41 11 SER B CA 1
ATOM 1015 C C . SER B 1 11 ? -29.703 -4.883 -0.452 1 58.41 11 SER B C 1
ATOM 1017 O O . SER B 1 11 ? -29 -3.869 -0.451 1 58.41 11 SER B O 1
ATOM 1019 N N . LYS B 1 12 ? -30.266 -5.16 0.69 1 67.06 12 LYS B N 1
ATOM 1020 C CA . LYS B 1 12 ? -29.922 -4.734 2.045 1 67.06 12 LYS B CA 1
ATOM 1021 C C . LYS B 1 12 ? -28.547 -5.246 2.447 1 67.06 12 LYS B C 1
ATOM 1023 O O . LYS B 1 12 ? -28.297 -6.453 2.443 1 67.06 12 LYS B O 1
ATOM 1028 N N . VAL B 1 13 ? -27.422 -4.555 2.068 1 76.44 13 VAL B N 1
ATOM 1029 C CA . VAL B 1 13 ? -26.109 -4.91 2.572 1 76.44 13 VAL B CA 1
ATOM 1030 C C . VAL B 1 13 ? -26.016 -4.574 4.059 1 76.44 13 VAL B C 1
ATOM 1032 O O . VAL B 1 13 ? -26.516 -3.543 4.5 1 76.44 13 VAL B O 1
ATOM 1035 N N . ASP B 1 14 ? -25.547 -5.543 4.812 1 83 14 ASP B N 1
ATOM 1036 C CA . ASP B 1 14 ? -25.234 -5.316 6.223 1 83 14 ASP B CA 1
ATOM 1037 C C . ASP B 1 14 ? -24.25 -4.172 6.391 1 83 14 ASP B C 1
ATOM 1039 O O . ASP B 1 14 ? -23.109 -4.25 5.906 1 83 14 ASP B O 1
ATOM 1043 N N . PRO B 1 15 ? -24.719 -3.174 7.031 1 84.5 15 PRO B N 1
ATOM 1044 C CA . PRO B 1 15 ? -23.828 -2.025 7.207 1 84.5 15 PRO B CA 1
ATOM 1045 C C . PRO B 1 15 ? -22.484 -2.408 7.824 1 84.5 15 PRO B C 1
ATOM 1047 O O . PRO B 1 15 ? -21.484 -1.725 7.605 1 84.5 15 PRO B O 1
ATOM 1050 N N . ARG B 1 16 ? -22.453 -3.432 8.555 1 87.75 16 ARG B N 1
ATOM 1051 C CA . ARG B 1 16 ? -21.234 -3.871 9.203 1 87.75 16 ARG B CA 1
ATOM 1052 C C . ARG B 1 16 ? -20.203 -4.328 8.172 1 87.75 16 ARG B C 1
ATOM 1054 O O . ARG B 1 16 ? -18.984 -4.227 8.406 1 87.75 16 ARG B O 1
ATOM 1061 N N . GLU B 1 17 ? -20.656 -4.781 7.023 1 88.44 17 GLU B N 1
ATOM 1062 C CA . GLU B 1 17 ? -19.75 -5.18 5.945 1 88.44 17 GLU B CA 1
ATOM 1063 C C . GLU B 1 17 ? -19.031 -3.975 5.352 1 88.44 17 GLU B C 1
ATOM 1065 O O . GLU B 1 17 ? -17.844 -4.039 5.062 1 88.44 17 GLU B O 1
ATOM 1070 N N . LEU B 1 18 ? -19.781 -2.943 5.25 1 90.19 18 LEU B N 1
ATOM 1071 C CA . LEU B 1 18 ? -19.172 -1.719 4.734 1 90.19 18 LEU B CA 1
ATOM 1072 C C . LEU B 1 18 ? -18.109 -1.198 5.688 1 90.19 18 LEU B C 1
ATOM 1074 O O . LEU B 1 18 ? -17 -0.831 5.258 1 90.19 18 LEU B O 1
ATOM 1078 N N . VAL B 1 19 ? -18.359 -1.156 6.902 1 91.62 19 VAL B N 1
ATOM 1079 C CA . VAL B 1 19 ? -17.406 -0.697 7.918 1 91.62 19 VAL B CA 1
ATOM 1080 C C . VAL B 1 19 ? -16.172 -1.582 7.906 1 91.62 19 VAL B C 1
ATOM 1082 O O . VAL B 1 19 ? -15.039 -1.084 7.992 1 91.62 19 VAL B O 1
ATOM 1085 N N . ARG B 1 20 ? -16.375 -2.854 7.707 1 92.94 20 ARG B N 1
ATOM 1086 C CA . ARG B 1 20 ? -15.25 -3.791 7.672 1 92.94 20 ARG B CA 1
ATOM 1087 C C . ARG B 1 20 ? -14.344 -3.514 6.48 1 92.94 20 ARG B C 1
ATOM 1089 O O . ARG B 1 20 ? -13.117 -3.537 6.609 1 92.94 20 ARG B O 1
ATOM 1096 N N . GLU B 1 21 ? -14.961 -3.223 5.387 1 92.19 21 GLU B N 1
ATOM 1097 C CA . GLU B 1 21 ? -14.172 -2.936 4.195 1 92.19 21 GLU B CA 1
ATOM 1098 C C . GLU B 1 21 ? -13.422 -1.614 4.336 1 92.19 21 GLU B C 1
ATOM 1100 O O . GLU B 1 21 ? -12.273 -1.496 3.902 1 92.19 21 GLU B O 1
ATOM 1105 N N . GLN B 1 22 ? -14.031 -0.711 4.945 1 92.31 22 GLN B N 1
ATOM 1106 C CA . GLN B 1 22 ? -13.383 0.57 5.191 1 92.31 22 GLN B CA 1
ATOM 1107 C C . GLN B 1 22 ? -12.211 0.412 6.156 1 92.31 22 GLN B C 1
ATOM 1109 O O . GLN B 1 22 ? -11.148 1.004 5.953 1 92.31 22 GLN B O 1
ATOM 1114 N N . GLN B 1 23 ? -12.367 -0.388 7.117 1 94.19 23 GLN B N 1
ATOM 1115 C CA . GLN B 1 23 ? -11.297 -0.659 8.07 1 94.19 23 GLN B CA 1
ATOM 1116 C C . GLN B 1 23 ? -10.141 -1.407 7.406 1 94.19 23 GLN B C 1
ATOM 1118 O O . GLN B 1 23 ? -8.977 -1.14 7.691 1 94.19 23 GLN B O 1
ATOM 1123 N N . HIS B 1 24 ? -10.531 -2.301 6.508 1 94.81 24 HIS B N 1
ATOM 1124 C CA . HIS B 1 24 ? -9.531 -3.061 5.77 1 94.81 24 HIS B CA 1
ATOM 1125 C C . HIS B 1 24 ? -8.625 -2.139 4.957 1 94.81 24 HIS B C 1
ATOM 1127 O O . HIS B 1 24 ? -7.402 -2.271 4.996 1 94.81 24 HIS B O 1
ATOM 1133 N N . TYR B 1 25 ? -9.266 -1.266 4.348 1 95.75 25 TYR B N 1
ATOM 1134 C CA . TYR B 1 25 ? -8.523 -0.272 3.576 1 95.75 25 TYR B CA 1
ATOM 1135 C C . TYR B 1 25 ? -7.695 0.619 4.492 1 95.75 25 TYR B C 1
ATOM 1137 O O . TYR B 1 25 ? -6.504 0.824 4.254 1 95.75 25 TYR B O 1
ATOM 1145 N N . GLY B 1 26 ? -8.281 1.151 5.539 1 95.62 26 GLY B N 1
ATOM 1146 C CA . GLY B 1 26 ? -7.59 2.029 6.473 1 95.62 26 GLY B CA 1
ATOM 1147 C C . GLY B 1 26 ? -6.387 1.377 7.125 1 95.62 26 GLY B C 1
ATOM 1148 O O . GLY B 1 26 ? -5.34 2.01 7.281 1 95.62 26 GLY B O 1
ATOM 1149 N N . ASN B 1 27 ? -6.516 0.177 7.465 1 96.75 27 ASN B N 1
ATOM 1150 C CA . ASN B 1 27 ? -5.418 -0.557 8.086 1 96.75 27 ASN B CA 1
ATOM 1151 C C . ASN B 1 27 ? -4.246 -0.733 7.129 1 96.75 27 ASN B C 1
ATOM 1153 O O . ASN B 1 27 ? -3.086 -0.599 7.527 1 96.75 27 ASN B O 1
ATOM 1157 N N . LEU B 1 28 ? -4.574 -1.049 5.891 1 98 28 LEU B N 1
ATOM 1158 C CA . LEU B 1 28 ? -3.504 -1.196 4.91 1 98 28 LEU B CA 1
ATOM 1159 C C . LEU B 1 28 ? -2.746 0.115 4.73 1 98 28 LEU B C 1
ATOM 1161 O O . LEU B 1 28 ? -1.513 0.13 4.742 1 98 28 LEU B O 1
ATOM 1165 N N . VAL B 1 29 ? -3.475 1.169 4.633 1 98 29 VAL B N 1
ATOM 1166 C CA . VAL B 1 29 ? -2.84 2.467 4.434 1 98 29 VAL B CA 1
ATOM 1167 C C . VAL B 1 29 ? -1.982 2.816 5.648 1 98 29 VAL B C 1
ATOM 1169 O O . VAL B 1 29 ? -0.844 3.268 5.504 1 98 29 VAL B O 1
ATOM 1172 N N . ARG B 1 30 ? -2.496 2.588 6.793 1 98.12 30 ARG B N 1
ATOM 1173 C CA . ARG B 1 30 ? -1.728 2.83 8.008 1 98.12 30 ARG B CA 1
ATOM 1174 C C . ARG B 1 30 ? -0.435 2.02 8.008 1 98.12 30 ARG B C 1
ATOM 1176 O O . ARG B 1 30 ? 0.638 2.553 8.297 1 98.12 30 ARG B O 1
ATOM 1183 N N . ASP B 1 31 ? -0.506 0.793 7.688 1 98.44 31 ASP B N 1
ATOM 1184 C CA . ASP B 1 31 ? 0.673 -0.066 7.66 1 98.44 31 ASP B CA 1
ATOM 1185 C C . ASP B 1 31 ? 1.69 0.431 6.637 1 98.44 31 ASP B C 1
ATOM 1187 O O . ASP B 1 31 ? 2.896 0.402 6.887 1 98.44 31 ASP B O 1
ATOM 1191 N N . LEU B 1 32 ? 1.213 0.858 5.52 1 98.62 32 LEU B N 1
ATOM 1192 C CA . LEU B 1 32 ? 2.094 1.336 4.457 1 98.62 32 LEU B CA 1
ATOM 1193 C C . LEU B 1 32 ? 2.854 2.582 4.902 1 98.62 32 LEU B C 1
ATOM 1195 O O . LEU B 1 32 ? 3.998 2.795 4.496 1 98.62 32 LEU B O 1
ATOM 1199 N N . PHE B 1 33 ? 2.246 3.375 5.797 1 98.5 33 PHE B N 1
ATOM 1200 C CA . PHE B 1 33 ? 2.883 4.613 6.227 1 98.5 33 PHE B CA 1
ATOM 1201 C C . PHE B 1 33 ? 3.773 4.371 7.438 1 98.5 33 PHE B C 1
ATOM 1203 O O . PHE B 1 33 ? 4.613 5.211 7.777 1 98.5 33 PHE B O 1
ATOM 1210 N N . THR B 1 34 ? 3.637 3.234 8.094 1 98 34 THR B N 1
ATOM 1211 C CA . THR B 1 34 ? 4.332 3.119 9.375 1 98 34 THR B CA 1
ATOM 1212 C C . THR B 1 34 ? 5.32 1.957 9.352 1 98 34 THR B C 1
ATOM 1214 O O . THR B 1 34 ? 6.172 1.84 10.234 1 98 34 THR B O 1
ATOM 1217 N N . ASP B 1 35 ? 5.23 1.156 8.336 1 98 35 ASP B N 1
ATOM 1218 C CA . ASP B 1 35 ? 6.102 -0.013 8.266 1 98 35 ASP B CA 1
ATOM 1219 C C . ASP B 1 35 ? 6.887 -0.033 6.961 1 98 35 ASP B C 1
ATOM 1221 O O . ASP B 1 35 ? 6.762 0.879 6.141 1 98 35 ASP B O 1
ATOM 1225 N N . ASP B 1 36 ? 7.816 -0.959 6.855 1 98.44 36 ASP B N 1
ATOM 1226 C CA . ASP B 1 36 ? 8.547 -1.217 5.617 1 98.44 36 ASP B CA 1
ATOM 1227 C C . ASP B 1 36 ? 7.617 -1.738 4.527 1 98.44 36 ASP B C 1
ATOM 1229 O O . ASP B 1 36 ? 7.047 -2.824 4.656 1 98.44 36 ASP B O 1
ATOM 1233 N N . PRO B 1 37 ? 7.473 -0.943 3.436 1 98.5 37 PRO B N 1
ATOM 1234 C CA . PRO B 1 37 ? 6.52 -1.354 2.4 1 98.5 37 PRO B CA 1
ATOM 1235 C C . PRO B 1 37 ? 6.824 -2.74 1.836 1 98.5 37 PRO B C 1
ATOM 1237 O O . PRO B 1 37 ? 5.906 -3.475 1.464 1 98.5 37 PRO B O 1
ATOM 1240 N N . GLU B 1 38 ? 8.086 -3.074 1.706 1 98.56 38 GLU B N 1
ATOM 1241 C CA . GLU B 1 38 ? 8.445 -4.402 1.216 1 98.56 38 GLU B CA 1
ATOM 1242 C C . GLU B 1 38 ? 7.84 -5.496 2.094 1 98.56 38 GLU B C 1
ATOM 1244 O O . GLU B 1 38 ? 7.273 -6.465 1.584 1 98.56 38 GLU B O 1
ATOM 1249 N N . LYS B 1 39 ? 7.922 -5.328 3.391 1 98.56 39 LYS B N 1
ATOM 1250 C CA . LYS B 1 39 ? 7.363 -6.297 4.328 1 98.56 39 LYS B CA 1
ATOM 1251 C C . LYS B 1 39 ? 5.836 -6.32 4.254 1 98.56 39 LYS B C 1
ATOM 1253 O O . LYS B 1 39 ? 5.223 -7.387 4.336 1 98.56 39 LYS B O 1
ATOM 1258 N N . VAL B 1 40 ? 5.281 -5.16 4.125 1 98.75 40 VAL B N 1
ATOM 1259 C CA . VAL B 1 40 ? 3.828 -5.066 4.012 1 98.75 40 VAL B CA 1
ATOM 1260 C C . VAL B 1 40 ? 3.357 -5.812 2.766 1 98.75 40 VAL B C 1
ATOM 1262 O O . VAL B 1 40 ? 2.373 -6.555 2.812 1 98.75 40 VAL B O 1
ATOM 1265 N N . LEU B 1 41 ? 4.039 -5.668 1.658 1 98.75 41 LEU B N 1
ATOM 1266 C CA . LEU B 1 41 ? 3.656 -6.309 0.403 1 98.75 41 LEU B CA 1
ATOM 1267 C C . LEU B 1 41 ? 3.807 -7.82 0.496 1 98.75 41 LEU B C 1
ATOM 1269 O O . LEU B 1 41 ? 2.992 -8.562 -0.057 1 98.75 41 LEU B O 1
ATOM 1273 N N . LEU B 1 42 ? 4.805 -8.242 1.199 1 98.69 42 LEU B N 1
ATOM 1274 C CA . LEU B 1 42 ? 4.98 -9.68 1.383 1 98.69 42 LEU B CA 1
ATOM 1275 C C . LEU B 1 42 ? 3.809 -10.273 2.156 1 98.69 42 LEU B C 1
ATOM 1277 O O . LEU B 1 42 ? 3.312 -11.352 1.811 1 98.69 42 LEU B O 1
ATOM 1281 N N . LYS B 1 43 ? 3.375 -9.547 3.141 1 97.94 43 LYS B N 1
ATOM 1282 C CA . LYS B 1 43 ? 2.213 -10 3.898 1 97.94 43 LYS B CA 1
ATOM 1283 C C . LYS B 1 43 ? 0.957 -10 3.033 1 97.94 43 LYS B C 1
ATOM 1285 O O . LYS B 1 43 ? 0.156 -10.938 3.09 1 97.94 43 LYS B O 1
ATOM 1290 N N . LEU B 1 44 ? 0.795 -8.977 2.254 1 97.75 44 LEU B N 1
ATOM 1291 C CA . LEU B 1 44 ? -0.359 -8.82 1.376 1 97.75 44 LEU B CA 1
ATOM 1292 C C . LEU B 1 44 ? -0.451 -9.977 0.388 1 97.75 44 LEU B C 1
ATOM 1294 O O . LEU B 1 44 ? -1.547 -10.453 0.081 1 97.75 44 LEU B O 1
ATOM 1298 N N . LEU B 1 45 ? 0.641 -10.43 -0.08 1 97.56 45 LEU B N 1
ATOM 1299 C CA . LEU B 1 45 ? 0.691 -11.531 -1.04 1 97.56 45 LEU B CA 1
ATOM 1300 C C . LEU B 1 45 ? 0.008 -12.773 -0.48 1 97.56 45 LEU B C 1
ATOM 1302 O O . LEU B 1 45 ? -0.728 -13.461 -1.194 1 97.56 45 LEU B O 1
ATOM 1306 N N . ASN B 1 46 ? 0.24 -13.031 0.742 1 94.44 46 ASN B N 1
ATOM 1307 C CA . ASN B 1 46 ? -0.298 -14.234 1.378 1 94.44 46 ASN B CA 1
ATOM 1308 C C . ASN B 1 46 ? -1.82 -14.18 1.478 1 94.44 46 ASN B C 1
ATOM 1310 O O . ASN B 1 46 ? -2.479 -15.219 1.552 1 94.44 46 ASN B O 1
ATOM 1314 N N . GLU B 1 47 ? -2.359 -12.953 1.432 1 92.81 47 GLU B N 1
ATOM 1315 C CA . GLU B 1 47 ? -3.803 -12.781 1.576 1 92.81 47 GLU B CA 1
ATOM 1316 C C . GLU B 1 47 ? -4.461 -12.5 0.228 1 92.81 47 GLU B C 1
ATOM 1318 O O . GLU B 1 47 ? -5.684 -12.375 0.144 1 92.81 47 GLU B O 1
ATOM 1323 N N . SER B 1 48 ? -3.66 -12.445 -0.794 1 95.5 48 SER B N 1
ATOM 1324 C CA . SER B 1 48 ? -4.137 -12.008 -2.104 1 95.5 48 SER B CA 1
ATOM 1325 C C . SER B 1 48 ? -4.695 -13.188 -2.904 1 95.5 48 SER B C 1
ATOM 1327 O O . SER B 1 48 ? -4.332 -14.336 -2.66 1 95.5 48 SER B O 1
ATOM 1329 N N . ASN B 1 49 ? -5.602 -12.859 -3.83 1 94.25 49 ASN B N 1
ATOM 1330 C CA . ASN B 1 49 ? -6.141 -13.883 -4.723 1 94.25 49 ASN B CA 1
ATOM 1331 C C . ASN B 1 49 ? -5.16 -14.219 -5.844 1 94.25 49 ASN B C 1
ATOM 1333 O O . ASN B 1 49 ? -4.094 -13.609 -5.945 1 94.25 49 ASN B O 1
ATOM 1337 N N . ALA B 1 50 ? -5.516 -15.234 -6.711 1 95.06 50 ALA B N 1
ATOM 1338 C CA . ALA B 1 50 ? -4.621 -15.742 -7.746 1 95.06 50 ALA B CA 1
ATOM 1339 C C . ALA B 1 50 ? -4.266 -14.648 -8.75 1 95.06 50 ALA B C 1
ATOM 1341 O O . ALA B 1 50 ? -3.105 -14.516 -9.148 1 95.06 50 ALA B O 1
ATOM 1342 N N . TYR B 1 51 ? -5.25 -13.922 -9.07 1 96.94 51 TYR B N 1
ATOM 1343 C CA . TYR B 1 51 ? -5.031 -12.844 -10.039 1 96.94 51 TYR B CA 1
ATOM 1344 C C . TYR B 1 51 ? -3.984 -11.859 -9.531 1 96.94 51 TYR B C 1
ATOM 1346 O O . TYR B 1 51 ? -3.055 -11.508 -10.266 1 96.94 51 TYR B O 1
ATOM 1354 N N . LEU B 1 52 ? -4.016 -11.414 -8.305 1 97.62 52 LEU B N 1
ATOM 1355 C CA . LEU B 1 52 ? -3.082 -10.453 -7.723 1 97.62 52 LEU B CA 1
ATOM 1356 C C . LEU B 1 52 ? -1.699 -11.07 -7.551 1 97.62 52 LEU B C 1
ATOM 1358 O O . LEU B 1 52 ? -0.684 -10.406 -7.754 1 97.62 52 LEU B O 1
ATOM 1362 N N . ARG B 1 53 ? -1.661 -12.297 -7.242 1 98.31 53 ARG B N 1
ATOM 1363 C CA . ARG B 1 53 ? -0.382 -12.984 -7.137 1 98.31 53 ARG B CA 1
ATOM 1364 C C . ARG B 1 53 ? 0.301 -13.094 -8.492 1 98.31 53 ARG B C 1
ATOM 1366 O O . ARG B 1 53 ? 1.52 -12.938 -8.594 1 98.31 53 ARG B O 1
ATOM 1373 N N . GLU B 1 54 ? -0.478 -13.359 -9.523 1 98.62 54 GLU B N 1
ATOM 1374 C CA . GLU B 1 54 ? 0.069 -13.398 -10.875 1 98.62 54 GLU B CA 1
ATOM 1375 C C . GLU B 1 54 ? 0.655 -12.047 -11.273 1 98.62 54 GLU B C 1
ATOM 1377 O O . GLU B 1 54 ? 1.752 -11.977 -11.828 1 98.62 54 GLU B O 1
ATOM 1382 N N . LEU B 1 55 ? -0.07 -11.031 -10.961 1 98.31 55 LEU B N 1
ATOM 1383 C CA . LEU B 1 55 ? 0.413 -9.688 -11.266 1 98.31 55 LEU B CA 1
ATOM 1384 C C . LEU B 1 55 ? 1.73 -9.406 -10.555 1 98.31 55 LEU B C 1
ATOM 1386 O O . LEU B 1 55 ? 2.664 -8.867 -11.156 1 98.31 55 LEU B O 1
ATOM 1390 N N . ALA B 1 56 ? 1.774 -9.719 -9.312 1 98.75 56 ALA B N 1
ATOM 1391 C CA . ALA B 1 56 ? 2.986 -9.5 -8.523 1 98.75 56 ALA B CA 1
ATOM 1392 C C . ALA B 1 56 ? 4.164 -10.281 -9.094 1 98.75 56 ALA B C 1
ATOM 1394 O O . ALA B 1 56 ? 5.277 -9.766 -9.188 1 98.75 56 ALA B O 1
ATOM 1395 N N . ALA B 1 57 ? 3.908 -11.5 -9.492 1 98.75 57 ALA B N 1
ATOM 1396 C CA . ALA B 1 57 ? 4.957 -12.344 -10.062 1 98.75 57 ALA B CA 1
ATOM 1397 C C . ALA B 1 57 ? 5.547 -11.703 -11.32 1 98.75 57 ALA B C 1
ATOM 1399 O O . ALA B 1 57 ? 6.758 -11.773 -11.547 1 98.75 57 ALA B O 1
ATOM 1400 N N . LEU B 1 58 ? 4.734 -11.078 -12.023 1 98.31 58 LEU B N 1
ATOM 1401 C CA . LEU B 1 58 ? 5.145 -10.523 -13.305 1 98.31 58 LEU B CA 1
ATOM 1402 C C . LEU B 1 58 ? 5.789 -9.148 -13.125 1 98.31 58 LEU B C 1
ATOM 1404 O O . LEU B 1 58 ? 6.684 -8.773 -13.883 1 98.31 58 LEU B O 1
ATOM 1408 N N . ARG B 1 59 ? 5.348 -8.391 -12.047 1 97.62 59 ARG B N 1
ATOM 1409 C CA . ARG B 1 59 ? 5.609 -6.965 -12.203 1 97.62 59 ARG B CA 1
ATOM 1410 C C . ARG B 1 59 ? 6.07 -6.344 -10.891 1 97.62 59 ARG B C 1
ATOM 1412 O O . ARG B 1 59 ? 6.43 -5.168 -10.844 1 97.62 59 ARG B O 1
ATOM 1419 N N . ALA B 1 60 ? 6.117 -7.082 -9.812 1 98.44 60 ALA B N 1
ATOM 1420 C CA . ALA B 1 60 ? 6.379 -6.434 -8.531 1 98.44 60 ALA B CA 1
ATOM 1421 C C . ALA B 1 60 ? 7.723 -5.707 -8.547 1 98.44 60 ALA B C 1
ATOM 1423 O O . ALA B 1 60 ? 8.695 -6.191 -9.133 1 98.44 60 ALA B O 1
ATOM 1424 N N . HIS B 1 61 ? 7.762 -4.594 -7.855 1 98.31 61 HIS B N 1
ATOM 1425 C CA . HIS B 1 61 ? 8.945 -3.738 -7.801 1 98.31 61 HIS B CA 1
ATOM 1426 C C . HIS B 1 61 ? 10.086 -4.422 -7.051 1 98.31 61 HIS B C 1
ATOM 1428 O O . HIS B 1 61 ? 11.234 -4.371 -7.488 1 98.31 61 HIS B O 1
ATOM 1434 N N . TYR B 1 62 ? 9.797 -5.07 -5.949 1 98.12 62 TYR B N 1
ATOM 1435 C CA . TYR B 1 62 ? 10.797 -5.734 -5.129 1 98.12 62 TYR B CA 1
ATOM 1436 C C . TYR B 1 62 ? 11.047 -7.16 -5.609 1 98.12 62 TYR B C 1
ATOM 1438 O O . TYR B 1 62 ? 10.109 -7.949 -5.727 1 98.12 62 TYR B O 1
ATOM 1446 N N . PRO B 1 63 ? 12.305 -7.488 -5.836 1 98.44 63 PRO B N 1
ATOM 1447 C CA . PRO B 1 63 ? 12.609 -8.859 -6.258 1 98.44 63 PRO B CA 1
ATOM 1448 C C . PRO B 1 63 ? 12.117 -9.906 -5.266 1 98.44 63 PRO B C 1
ATOM 1450 O O . PRO B 1 63 ? 11.641 -10.969 -5.668 1 98.44 63 PRO B O 1
ATOM 1453 N N . SER B 1 64 ? 12.203 -9.594 -4.016 1 98.5 64 SER B N 1
ATOM 1454 C CA . SER B 1 64 ? 11.766 -10.539 -2.992 1 98.5 64 SER B CA 1
ATOM 1455 C C . SER B 1 64 ? 10.266 -10.82 -3.113 1 98.5 64 SER B C 1
ATOM 1457 O O . SER B 1 64 ? 9.828 -11.961 -2.918 1 98.5 64 SER B O 1
ATOM 1459 N N . VAL B 1 65 ? 9.562 -9.797 -3.408 1 98.69 65 VAL B N 1
ATOM 1460 C CA . VAL B 1 65 ? 8.117 -9.938 -3.553 1 98.69 65 VAL B CA 1
ATOM 1461 C C . VAL B 1 65 ? 7.797 -10.742 -4.805 1 98.69 65 VAL B C 1
ATOM 1463 O O . VAL B 1 65 ? 6.926 -11.617 -4.781 1 98.69 65 VAL B O 1
ATOM 1466 N N . ARG B 1 66 ? 8.461 -10.469 -5.863 1 98.5 66 ARG B N 1
ATOM 1467 C CA . ARG B 1 66 ? 8.25 -11.203 -7.109 1 98.5 66 ARG B CA 1
ATOM 1468 C C . ARG B 1 66 ? 8.547 -12.688 -6.926 1 98.5 66 ARG B C 1
ATOM 1470 O O . ARG B 1 66 ? 7.762 -13.539 -7.34 1 98.5 66 ARG B O 1
ATOM 1477 N N . LEU B 1 67 ? 9.656 -12.977 -6.316 1 98.75 67 LEU B N 1
ATOM 1478 C CA . LEU B 1 67 ? 10.055 -14.367 -6.102 1 98.75 67 LEU B CA 1
ATOM 1479 C C . LEU B 1 67 ? 9.031 -15.094 -5.227 1 98.75 67 LEU B C 1
ATOM 1481 O O . LEU B 1 67 ? 8.656 -16.219 -5.523 1 98.75 67 LEU B O 1
ATOM 1485 N N . ARG B 1 68 ? 8.57 -14.43 -4.18 1 98.75 68 ARG B N 1
ATOM 1486 C CA . ARG B 1 68 ? 7.566 -15.039 -3.307 1 98.75 68 ARG B CA 1
ATOM 1487 C C . ARG B 1 68 ? 6.258 -15.273 -4.055 1 98.75 68 ARG B C 1
ATOM 1489 O O . ARG B 1 68 ? 5.602 -16.297 -3.854 1 98.75 68 ARG B O 1
ATOM 1496 N N . ALA B 1 69 ? 5.902 -14.312 -4.844 1 98.88 69 ALA B N 1
ATOM 1497 C CA . ALA B 1 69 ? 4.691 -14.461 -5.645 1 98.88 69 ALA B CA 1
ATOM 1498 C C . ALA B 1 69 ? 4.77 -15.695 -6.539 1 98.88 69 ALA B C 1
ATOM 1500 O O . ALA B 1 69 ? 3.814 -16.469 -6.625 1 98.88 69 ALA B O 1
ATOM 1501 N N . ILE B 1 70 ? 5.926 -15.852 -7.18 1 98.69 70 ILE B N 1
ATOM 1502 C CA . ILE B 1 70 ? 6.137 -17 -8.055 1 98.69 70 ILE B CA 1
ATOM 1503 C C . ILE B 1 70 ? 5.957 -18.297 -7.262 1 98.69 70 ILE B C 1
ATOM 1505 O O . ILE B 1 70 ? 5.297 -19.219 -7.727 1 98.69 70 ILE B O 1
ATOM 1509 N N . GLU B 1 71 ? 6.453 -18.344 -6.121 1 98.12 71 GLU B N 1
ATOM 1510 C CA . GLU B 1 71 ? 6.375 -19.516 -5.258 1 98.12 71 GLU B CA 1
ATOM 1511 C C . GLU B 1 71 ? 4.93 -19.844 -4.895 1 98.12 71 GLU B C 1
ATOM 1513 O O . GLU B 1 71 ? 4.598 -21 -4.613 1 98.12 71 GLU B O 1
ATOM 1518 N N . LEU B 1 72 ? 4.094 -18.906 -4.883 1 97.94 72 LEU B N 1
ATOM 1519 C CA . LEU B 1 72 ? 2.729 -19.078 -4.406 1 97.94 72 LEU B CA 1
ATOM 1520 C C . LEU B 1 72 ? 1.791 -19.438 -5.555 1 97.94 72 LEU B C 1
ATOM 1522 O O . LEU B 1 72 ? 0.623 -19.766 -5.328 1 97.94 72 LEU B O 1
ATOM 1526 N N . LEU B 1 73 ? 2.297 -19.391 -6.758 1 97.81 73 LEU B N 1
ATOM 1527 C CA . LEU B 1 73 ? 1.443 -19.688 -7.902 1 97.81 73 LEU B CA 1
ATOM 1528 C C . LEU B 1 73 ? 1.126 -21.188 -7.965 1 97.81 73 LEU B C 1
ATOM 1530 O O . LEU B 1 73 ? 1.947 -22.016 -7.566 1 97.81 73 LEU B O 1
ATOM 1534 N N . ASP B 1 74 ? -0.048 -21.422 -8.375 1 95 74 ASP B N 1
ATOM 1535 C CA . ASP B 1 74 ? -0.458 -22.828 -8.484 1 95 74 ASP B CA 1
ATOM 1536 C C . ASP B 1 74 ? -0.662 -23.219 -9.945 1 95 74 ASP B C 1
ATOM 1538 O O . ASP B 1 74 ? -0.254 -22.5 -10.852 1 95 74 ASP B O 1
ATOM 1542 N N . LYS B 1 75 ?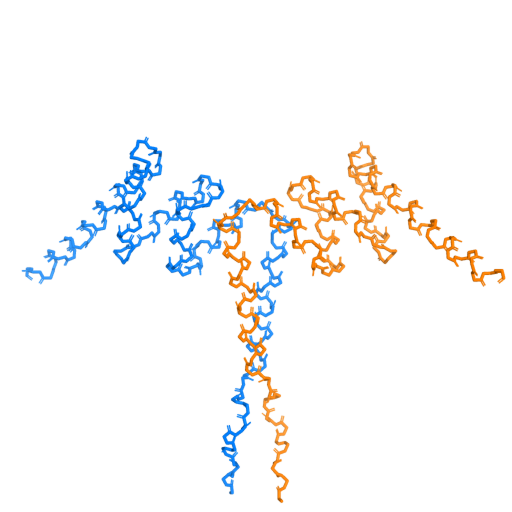 -1.279 -24.422 -10.141 1 94.19 75 LYS B N 1
ATOM 1543 C CA . LYS B 1 75 ? -1.365 -25.031 -11.469 1 94.19 75 LYS B CA 1
ATOM 1544 C C . LYS B 1 75 ? -2.199 -24.156 -12.414 1 94.19 75 LYS B C 1
ATOM 1546 O O . LYS B 1 75 ? -1.954 -24.141 -13.617 1 94.19 75 LYS B O 1
ATOM 1551 N N . LYS B 1 76 ? -3.082 -23.453 -11.812 1 94.81 76 LYS B N 1
ATOM 1552 C CA . LYS B 1 76 ? -3.959 -22.609 -12.617 1 94.81 76 LYS B CA 1
ATOM 1553 C C . LYS B 1 76 ? -3.193 -21.438 -13.219 1 94.81 76 LYS B C 1
ATOM 1555 O O . LYS B 1 76 ? -3.664 -20.797 -14.156 1 94.81 76 LYS B O 1
ATOM 1560 N N . SER B 1 77 ? -2.029 -21.188 -12.719 1 96.94 77 SER B N 1
ATOM 1561 C CA . SER B 1 77 ? -1.232 -20.047 -13.164 1 96.94 77 SER B CA 1
ATOM 1562 C C . SER B 1 77 ? -0.052 -20.5 -14.016 1 96.94 77 SER B C 1
ATOM 1564 O O . SER B 1 77 ? 0.964 -19.812 -14.102 1 96.94 77 SER B O 1
ATOM 1566 N N . GLN B 1 78 ? -0.129 -21.672 -14.617 1 96.12 78 GLN B N 1
ATOM 1567 C CA . GLN B 1 78 ? 0.972 -22.234 -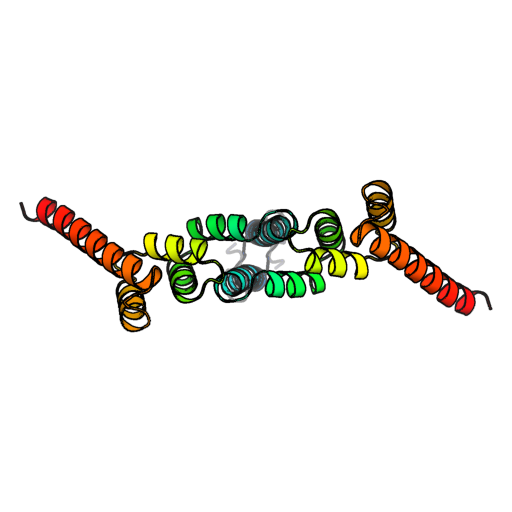15.383 1 96.12 78 GLN B CA 1
ATOM 1568 C C . GLN B 1 78 ? 1.348 -21.344 -16.562 1 96.12 78 GLN B C 1
ATOM 1570 O O . GLN B 1 78 ? 2.527 -21.203 -16.891 1 96.12 78 GLN B O 1
ATOM 1575 N N . ALA B 1 79 ? 0.386 -20.812 -17.125 1 97.25 79 ALA B N 1
ATOM 1576 C CA . ALA B 1 79 ? 0.639 -19.938 -18.266 1 97.25 79 ALA B CA 1
ATOM 1577 C C . ALA B 1 79 ? 1.528 -18.766 -17.875 1 97.25 79 ALA B C 1
ATOM 1579 O O . ALA B 1 79 ? 2.395 -18.344 -18.656 1 97.25 79 ALA B O 1
ATOM 1580 N N . VAL B 1 80 ? 1.315 -18.188 -16.719 1 98.62 80 VAL B N 1
ATOM 1581 C CA . VAL B 1 80 ? 2.102 -17.062 -16.234 1 98.62 80 VAL B CA 1
ATOM 1582 C C . VAL B 1 80 ? 3.541 -17.516 -15.977 1 98.62 80 VAL B C 1
ATOM 1584 O O . VAL B 1 80 ? 4.484 -16.781 -16.297 1 98.62 80 VAL B O 1
ATOM 1587 N N . LEU B 1 81 ? 3.717 -18.656 -15.461 1 98.56 81 LEU B N 1
ATOM 1588 C CA . LEU B 1 81 ? 5.051 -19.188 -15.227 1 98.56 81 LEU B CA 1
ATOM 1589 C C . LEU B 1 81 ? 5.797 -19.391 -16.547 1 98.56 81 LEU B C 1
ATOM 1591 O O . LEU B 1 81 ? 6.977 -19.047 -16.641 1 98.56 81 LEU B O 1
ATOM 1595 N N . GLU B 1 82 ? 5.125 -19.875 -17.484 1 98.25 82 GLU B N 1
ATOM 1596 C CA . GLU B 1 82 ? 5.723 -20.062 -18.812 1 98.25 82 GLU B CA 1
ATOM 1597 C C . GLU B 1 82 ? 6.117 -18.734 -19.438 1 98.25 82 GLU B C 1
ATOM 1599 O O . GLU B 1 82 ? 7.164 -18.625 -20.078 1 98.25 82 GLU B O 1
ATOM 1604 N N . GLN B 1 83 ? 5.246 -17.766 -19.219 1 98.44 83 GLN B N 1
ATOM 1605 C CA . GLN B 1 83 ? 5.551 -16.422 -19.719 1 98.44 83 GLN B CA 1
ATOM 1606 C C . GLN B 1 83 ? 6.836 -15.891 -19.094 1 98.44 83 GLN B C 1
ATOM 1608 O O . GLN B 1 83 ? 7.664 -15.289 -19.781 1 98.44 83 GLN B O 1
ATOM 1613 N N . LEU B 1 84 ? 7.035 -16.062 -17.875 1 98.5 84 LEU B N 1
ATOM 1614 C CA . LEU B 1 84 ? 8.234 -15.625 -17.172 1 98.5 84 LEU B CA 1
ATOM 1615 C C . LEU B 1 84 ? 9.477 -16.281 -17.75 1 98.5 84 LEU B C 1
ATOM 1617 O O . LEU B 1 84 ? 10.5 -15.625 -17.953 1 98.5 84 LEU B O 1
ATOM 1621 N N . ILE B 1 85 ? 9.383 -17.547 -18 1 98.38 85 ILE B N 1
ATOM 1622 C CA . ILE B 1 85 ? 10.508 -18.312 -18.516 1 98.38 85 ILE B CA 1
ATOM 1623 C C . ILE B 1 85 ? 10.867 -17.797 -19.922 1 98.38 85 ILE B C 1
ATOM 1625 O O . ILE B 1 85 ? 12.047 -17.672 -20.25 1 98.38 85 ILE B O 1
ATOM 1629 N N . GLU B 1 86 ? 9.852 -17.531 -20.656 1 98.19 86 GLU B N 1
ATOM 1630 C CA . GLU B 1 86 ? 10.078 -17.047 -22.016 1 98.19 86 GLU B CA 1
ATOM 1631 C C . GLU B 1 86 ? 10.695 -15.656 -22.016 1 98.19 86 GLU B C 1
ATOM 1633 O O . GLU B 1 86 ? 11.625 -15.383 -22.781 1 98.19 86 GLU B O 1
ATOM 1638 N N . GLN B 1 87 ? 10.258 -14.805 -21.156 1 97.38 87 GLN B N 1
ATOM 1639 C CA . GLN B 1 87 ? 10.656 -13.398 -21.156 1 97.38 87 GLN B CA 1
ATOM 1640 C C . GLN B 1 87 ? 12.039 -13.219 -20.547 1 97.38 87 GLN B C 1
ATOM 1642 O O . GLN B 1 87 ? 12.812 -12.367 -20.969 1 97.38 87 GLN B O 1
ATOM 1647 N N . GLU B 1 88 ? 12.336 -13.992 -19.5 1 97.25 88 GLU B N 1
ATOM 1648 C CA . GLU B 1 88 ? 13.609 -13.812 -18.812 1 97.25 88 GLU B CA 1
ATOM 1649 C C . GLU B 1 88 ? 14.164 -15.141 -18.328 1 97.25 88 GLU B C 1
ATOM 1651 O O . GLU B 1 88 ? 14.398 -15.328 -17.125 1 97.25 88 GLU B O 1
ATOM 1656 N N . PRO B 1 89 ? 14.547 -16.031 -19.25 1 96 89 PRO B N 1
ATOM 1657 C CA . PRO B 1 89 ? 14.883 -17.422 -18.953 1 96 89 PRO B CA 1
ATOM 1658 C C . PRO B 1 89 ? 16.094 -17.547 -18.016 1 96 89 PRO B C 1
ATOM 1660 O O . PRO B 1 89 ? 16.141 -18.469 -17.188 1 96 89 PRO B O 1
ATOM 1663 N N . ASP B 1 90 ? 17.016 -16.609 -18.031 1 96.88 90 ASP B N 1
ATOM 1664 C CA . ASP B 1 90 ? 18.25 -16.797 -17.266 1 96.88 90 ASP B CA 1
ATOM 1665 C C . ASP B 1 90 ? 18.234 -15.938 -16 1 96.88 90 ASP B C 1
ATOM 1667 O O . ASP B 1 90 ? 19.219 -15.922 -15.242 1 96.88 90 ASP B O 1
ATOM 1671 N N . SER B 1 91 ? 17.141 -15.227 -15.812 1 97.94 91 SER B N 1
ATOM 1672 C CA . SER B 1 91 ? 17.031 -14.414 -14.609 1 97.94 91 SER B CA 1
ATOM 1673 C C . SER B 1 91 ? 16.641 -15.266 -13.406 1 97.94 91 SER B C 1
ATOM 1675 O O . SER B 1 91 ? 16.25 -16.422 -13.555 1 97.94 91 SER B O 1
ATOM 1677 N N . SER B 1 92 ? 16.812 -14.656 -12.188 1 98.31 92 SER B N 1
ATOM 1678 C CA . SER B 1 92 ? 16.375 -15.344 -10.977 1 98.31 92 SER B CA 1
ATOM 1679 C C . SER B 1 92 ? 14.883 -15.664 -11.039 1 98.31 92 SER B C 1
ATOM 1681 O O . SER B 1 92 ? 14.438 -16.672 -10.469 1 98.31 92 SER B O 1
ATOM 1683 N N . PHE B 1 93 ? 14.211 -14.867 -11.75 1 98.62 93 PHE B N 1
ATOM 1684 C CA . PHE B 1 93 ? 12.766 -15.062 -11.844 1 98.62 93 PHE B CA 1
ATOM 1685 C C . PHE B 1 93 ? 12.438 -16.203 -12.797 1 98.62 93 PHE B C 1
ATOM 1687 O O . PHE B 1 93 ? 11.562 -17.031 -12.516 1 98.62 93 PHE B O 1
ATOM 1694 N N . GLY B 1 94 ? 13.07 -16.188 -13.977 1 98.62 94 GLY B N 1
ATOM 1695 C CA . GLY B 1 94 ? 12.891 -17.312 -14.898 1 98.62 94 GLY B CA 1
ATOM 1696 C C . GLY B 1 94 ? 13.266 -18.641 -14.281 1 98.62 94 GLY B C 1
ATOM 1697 O O . GLY B 1 94 ? 12.547 -19.625 -14.453 1 98.62 94 GLY B O 1
ATOM 1698 N N . ILE B 1 95 ? 14.312 -18.672 -13.617 1 98.62 95 ILE B N 1
ATOM 1699 C CA . ILE B 1 95 ? 14.789 -19.891 -12.961 1 98.62 95 ILE B CA 1
ATOM 1700 C C . ILE B 1 95 ? 13.781 -20.328 -11.914 1 98.62 95 ILE B C 1
ATOM 1702 O O . ILE B 1 95 ? 13.438 -21.516 -11.836 1 98.62 95 ILE B O 1
ATOM 1706 N N . ALA B 1 96 ? 13.281 -19.406 -11.102 1 98.69 96 ALA B N 1
ATOM 1707 C CA . ALA B 1 96 ? 12.273 -19.703 -10.086 1 98.69 96 ALA B CA 1
ATOM 1708 C C . ALA B 1 96 ? 11 -20.25 -10.719 1 98.69 96 ALA B C 1
ATOM 1710 O O . ALA B 1 96 ? 10.375 -21.172 -10.188 1 98.69 96 ALA B O 1
ATOM 1711 N N . ALA B 1 97 ? 10.617 -19.703 -11.797 1 98.69 97 ALA B N 1
ATOM 1712 C CA . ALA B 1 97 ? 9.414 -20.141 -12.492 1 98.69 97 ALA B CA 1
ATOM 1713 C C . ALA B 1 97 ? 9.562 -21.578 -12.977 1 98.69 97 ALA B C 1
ATOM 1715 O O . ALA B 1 97 ? 8.625 -22.391 -12.852 1 98.69 97 ALA B O 1
ATOM 1716 N N . LYS B 1 98 ? 10.719 -21.891 -13.57 1 98.06 98 LYS B N 1
ATOM 1717 C CA . LYS B 1 98 ? 10.992 -23.25 -14 1 98.06 98 LYS B CA 1
ATOM 1718 C C . LYS B 1 98 ? 10.883 -24.234 -12.836 1 98.06 98 LYS B C 1
ATOM 1720 O O . LYS B 1 98 ? 10.258 -25.281 -12.953 1 98.06 98 LYS B O 1
ATOM 1725 N N . GLN B 1 99 ? 11.445 -23.875 -11.766 1 97.62 99 GLN B N 1
ATOM 1726 C CA . GLN B 1 99 ? 11.406 -24.703 -10.57 1 97.62 99 GLN B CA 1
ATOM 1727 C C . GLN B 1 99 ? 9.969 -24.891 -10.07 1 97.62 99 GLN B C 1
ATOM 1729 O O . GLN B 1 99 ? 9.586 -25.984 -9.656 1 97.62 99 GLN B O 1
ATOM 1734 N N . ARG B 1 100 ? 9.227 -23.812 -10.148 1 98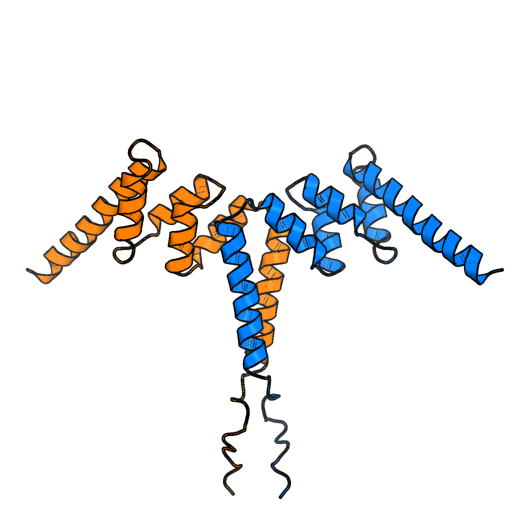 100 ARG B N 1
ATOM 1735 C CA . ARG B 1 100 ? 7.844 -23.859 -9.688 1 98 100 ARG B CA 1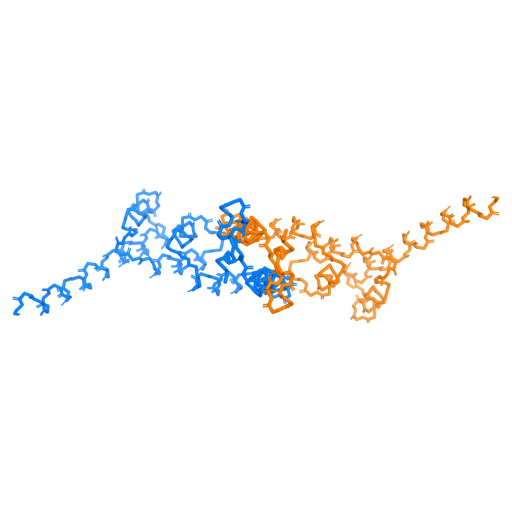
ATOM 1736 C C . ARG B 1 100 ? 7.016 -24.812 -10.539 1 98 100 ARG B C 1
ATOM 1738 O O . ARG B 1 100 ? 6.195 -25.562 -10.016 1 98 100 ARG B O 1
ATOM 1745 N N . ILE B 1 101 ? 7.242 -24.828 -11.812 1 96.94 101 ILE B N 1
ATOM 1746 C CA . ILE B 1 101 ? 6.535 -25.734 -12.727 1 96.94 101 ILE B CA 1
ATOM 1747 C C . ILE B 1 101 ? 6.859 -27.172 -12.383 1 96.94 101 ILE B C 1
ATOM 1749 O O . ILE B 1 101 ? 5.965 -28.031 -12.367 1 96.94 101 ILE B O 1
ATOM 1753 N N . GLU B 1 102 ? 8.086 -27.406 -12.102 1 95.38 102 GLU B N 1
ATOM 1754 C CA . GLU B 1 102 ? 8.508 -28.766 -11.727 1 95.38 102 GLU B CA 1
ATOM 1755 C C . GLU B 1 102 ? 7.828 -29.203 -10.438 1 95.38 102 GLU B C 1
ATOM 1757 O O . GLU B 1 102 ? 7.371 -30.344 -10.336 1 95.38 102 GLU B O 1
ATOM 1762 N N . GLN B 1 103 ? 7.734 -28.359 -9.492 1 95.56 103 GLN B N 1
ATOM 1763 C CA . GLN B 1 103 ? 7.102 -28.656 -8.211 1 95.56 103 GLN B CA 1
ATOM 1764 C C . GLN B 1 103 ? 5.617 -28.969 -8.398 1 95.56 103 GLN B C 1
ATOM 1766 O O . GLN B 1 103 ? 5.086 -29.875 -7.758 1 95.56 103 GLN B O 1
ATOM 1771 N N . LEU B 1 104 ? 4.996 -28.234 -9.25 1 94.5 104 LEU B N 1
ATOM 1772 C CA . LEU B 1 104 ? 3.564 -28.406 -9.484 1 94.5 104 LEU B CA 1
ATOM 1773 C C . LEU B 1 104 ? 3.283 -29.719 -10.219 1 94.5 104 LEU B C 1
ATOM 1775 O O . LEU B 1 104 ? 2.236 -30.328 -10.023 1 94.5 104 LEU B O 1
ATOM 1779 N N . SER B 1 105 ? 4.152 -30.078 -11.094 1 89.75 105 SER B N 1
ATOM 1780 C CA . SER B 1 105 ? 4.012 -31.328 -11.836 1 89.75 105 SER B CA 1
ATOM 1781 C C . SER B 1 105 ? 4.184 -32.531 -10.914 1 89.75 105 SER B C 1
ATOM 1783 O O . SER B 1 105 ? 3.547 -33.562 -11.117 1 89.75 105 SER B O 1
ATOM 1785 N N . ASN B 1 106 ? 5.07 -32.375 -10.047 1 85.31 106 ASN B N 1
ATOM 1786 C CA . ASN B 1 106 ? 5.316 -33.438 -9.109 1 85.31 106 ASN B CA 1
ATOM 1787 C C . ASN B 1 106 ? 4.184 -33.594 -8.102 1 85.31 106 ASN B C 1
ATOM 1789 O O . ASN B 1 106 ? 3.928 -34.688 -7.59 1 85.31 106 ASN B O 1
ATOM 1793 N N . GLU B 1 107 ? 3.615 -32.5 -7.762 1 74.19 107 GLU B N 1
ATOM 1794 C CA . GLU B 1 107 ? 2.482 -32.531 -6.84 1 74.19 107 GLU B CA 1
ATOM 1795 C C . GLU B 1 107 ? 1.291 -33.25 -7.453 1 74.19 107 GLU B C 1
ATOM 1797 O O . GLU B 1 107 ? 0.577 -33.969 -6.762 1 74.19 107 GLU B O 1
ATOM 1802 N N . THR B 1 108 ? 1.131 -33 -8.703 1 63.03 108 THR B N 1
ATOM 1803 C CA . THR B 1 108 ? 0.066 -33.719 -9.398 1 63.03 108 THR B CA 1
ATOM 1804 C C . THR B 1 108 ? 0.423 -35.188 -9.562 1 63.03 108 THR B C 1
ATOM 1806 O O . THR B 1 108 ? -0.451 -36.062 -9.492 1 63.03 108 THR B O 1
ATOM 1809 N N . GLY B 1 109 ? 1.791 -35.344 -9.883 1 58.88 109 GLY B N 1
ATOM 1810 C CA . GLY B 1 109 ? 2.203 -36.719 -10.023 1 58.88 109 GLY B CA 1
ATOM 1811 C C . GLY B 1 109 ? 2.074 -37.5 -8.734 1 58.88 109 GLY B C 1
ATOM 1812 O O . GLY B 1 109 ? 1.696 -38.688 -8.766 1 58.88 109 GLY B O 1
ATOM 1813 N N . LEU B 1 110 ? 2.451 -36.844 -7.715 1 53.53 110 LEU B N 1
ATOM 1814 C CA . LEU B 1 110 ? 2.324 -37.531 -6.445 1 53.53 110 LEU B CA 1
ATOM 1815 C C . LEU B 1 110 ? 0.857 -37.781 -6.102 1 53.53 110 LEU B C 1
ATOM 1817 O O . LEU B 1 110 ? 0.497 -38.844 -5.594 1 53.53 110 LEU B O 1
ATOM 1821 N N . PHE B 1 111 ? 0.19 -36.781 -6.375 1 55.22 111 PHE B N 1
ATOM 1822 C CA . PHE B 1 111 ? -1.234 -36.969 -6.148 1 55.22 111 PHE B CA 1
ATOM 1823 C C . PHE B 1 111 ? -1.82 -37.906 -7.199 1 55.22 111 PHE B C 1
ATOM 1825 O O . PHE B 1 111 ? -2.756 -38.656 -6.918 1 55.22 111 PHE B O 1
ATOM 1832 N N . GLY B 1 112 ? -1.292 -37.719 -8.445 1 52.19 112 GLY B N 1
ATOM 1833 C CA . GLY B 1 112 ? -1.708 -38.688 -9.453 1 52.19 112 GLY B CA 1
ATOM 1834 C C . GLY B 1 112 ? -1.339 -40.125 -9.102 1 52.19 112 GLY B C 1
ATOM 1835 O O . GLY B 1 112 ? -2.098 -41.062 -9.383 1 52.19 112 GLY B O 1
ATOM 1836 N N . LYS B 1 113 ? -0.215 -40.312 -8.508 1 55.5 113 LYS B N 1
ATOM 1837 C CA . LYS B 1 113 ? 0.176 -41.656 -8.117 1 55.5 113 LYS B CA 1
ATOM 1838 C C . LYS B 1 113 ? -0.66 -42.156 -6.941 1 55.5 113 LYS B C 1
ATOM 1840 O O . LYS B 1 113 ? -0.888 -43.375 -6.801 1 55.5 113 LYS B O 1
ATOM 1845 N N . LEU B 1 114 ? -1.039 -41.375 -6.199 1 51.06 114 LEU B N 1
ATOM 1846 C CA . LEU B 1 114 ? -1.79 -41.812 -5.027 1 51.06 114 LEU B CA 1
ATOM 1847 C C . LEU B 1 114 ? -3.215 -42.188 -5.41 1 51.06 114 LEU B C 1
ATOM 1849 O O . LEU B 1 114 ? -3.844 -43 -4.738 1 51.06 114 LEU B O 1
ATOM 1853 N N . PHE B 1 115 ? -3.775 -41.656 -6.5 1 53.81 115 PHE B N 1
ATOM 1854 C CA . PHE B 1 115 ? -5.145 -41.969 -6.891 1 53.81 115 PHE B CA 1
ATOM 1855 C C . PHE B 1 115 ? -5.156 -43 -8.008 1 53.81 115 PHE B C 1
ATOM 1857 O O . PHE B 1 115 ? -6.207 -43.562 -8.336 1 53.81 115 PHE B O 1
ATOM 1864 N N . LYS B 1 116 ? -4.051 -43.188 -8.836 1 54.12 116 LYS B N 1
ATOM 1865 C CA . LYS B 1 116 ? -4.043 -44.25 -9.836 1 54.12 116 LYS B CA 1
ATOM 1866 C C . LYS B 1 116 ? -3.645 -45.594 -9.227 1 54.12 116 LYS B C 1
ATOM 1868 O O . LYS B 1 116 ? -3.684 -46.625 -9.898 1 54.12 116 LYS B O 1
ATOM 1873 N N . SER B 1 117 ? -3.211 -45.625 -8.086 1 40.72 117 SER B N 1
ATOM 1874 C CA . SER B 1 117 ? -3.039 -46.969 -7.574 1 40.72 117 SER B CA 1
ATOM 1875 C C . SER B 1 117 ? -4.332 -47.5 -6.957 1 40.72 117 SER B C 1
ATOM 1877 O O . SER B 1 117 ? -5.07 -46.75 -6.32 1 40.72 117 SER B O 1
#

=== Feature glossary ===
Legend for the data blocks above and below:

— What the protein is —

Sequence gives the chain of amino acids in standard one-letter code (A=alanine, C=cysteine, …, Y=tyrosine), read N→C. It is the only feature that is directly encoded by the gene; all structural features are derived from the folded form of this sequence.

The annotation block draws on four external resources. InterPro: which protein families and domains the sequence belongs to. GO: standardized terms for what the protein does, what process it participates in, and where in the cell it acts. CATH: which structural fold it has in the CATH hierarchy. Organism: the species of origin.

— Where its atoms are —

Atomic coordinates in PDBx/mmCIF format — the same representation the Protein Data Bank distributes. Each line of the _atom_site loop places one backbone atom in Cartesian space (units: ångströms, origin: arbitrary).

Six rendered views show the 3D structure from the faces of a cube — i.e. along ±x, ±y, ±z. Rendering representation is drawn randomly per protein from cartoon (secondary-structure ribbons), sticks (backbone bonds), or molecular surface; coloring is either N→C rainbow (blue at the N-terminus through red at the C-terminus) or one color per chain.

— Local backbone conformation —

DSSP 8-state secondary structure assigns each residue one of H (α-helix), G (3₁₀-helix), I (π-helix), E (extended β-strand), B (isolated β-bridge), T (hydrogen-bonded turn), S (bend), or '-' (coil). The assignment is computed from backbone hydrogen-bond geometry via the Kabsch–Sander algorithm.

P-SEA three-state annotation labels each residue as helix, strand, or coil based purely on the geometry of the Cα trace. It serves as a 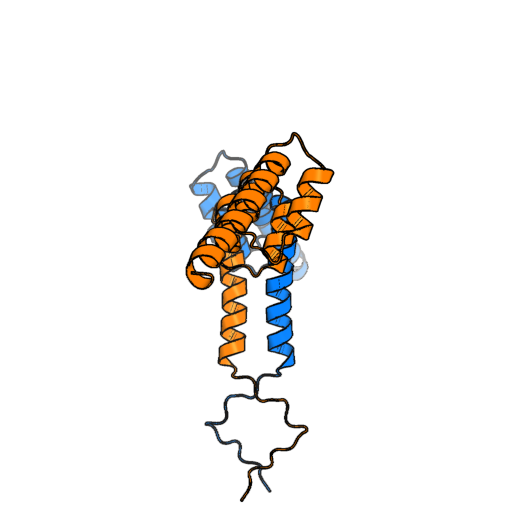fallback when the full backbone (and thus DSSP) is unavailable.

φ (phi) and ψ (psi) are the two rotatable backbone dihedrals per residue: φ is the C(i-1)–N–Cα–C torsion, ψ is the N–Cα–C–N(i+1) torsion, both in degrees on (−180°, 180°]. α-helical residues cluster near (−60°, −45°); β-strand residues near (−120°, +130°). A Ramachandran plot is simply a scatter of (φ, ψ) for every residue.

— Global shape and packing —

Radius of gyration (Rg) is the root-mean-square distance of Cα atoms from their centroid — a single number for overall size and compactness. A globular domain of N residues has Rg ≈ 2.2·N^0.38 Å; an extended or disordered chain has a much larger Rg. The Cα contact count is the number of residue pairs whose Cα atoms are within 8 Å and are more than four positions apart in sequence — a standard proxy for tertiary packing density. The bounding box is the smallest axis-aligned box enclosing all Cα atoms.

Accessible surface area quantifies burial. A residue with SASA near zero is packed into the hydrophobic core; one with SASA >100 Å² sits on the surface. Computed here via the Shrake–Rupley numerical algorithm with a 1.4 Å probe.

The contact map is a binary N×N matrix image: pixel (i, j) is dark where Cα_i and Cα_j are within 8 Å and |i−j|>4. Because the |i−j|>4 filter removes local helical contacts, off-diagonal stripes parallel to the main diagonal indicate parallel β-sheets; stripes perpendicular to it indicate antiparallel β-sheets. The Ramachandran plot scatters every residue's (φ, ψ) pair against the sterically allowed regions. The PAE heatmap renders the predicted-aligned-error matrix.

— Structural neighborhood —

A 3Di character summarizes, for each residue, the relative orientation of the Cα frame of its nearest spatial neighbor. Because it encodes fold topology rather than chemistry, 3Di alignments detect remote structural similarity that sequence alignment misses.

Structural nearest neighbors (via Foldseek easy-search vs the PDB). Reported per hit: target PDB id, E-value, and alignment TM-score. A TM-score above ~0.5 is the conventional threshold for 'same fold'.

— Confidence and disorder —

For AlphaFold models, the B-factor field carries pLDDT — the model's own estimate of local accuracy on a 0–100 scale. Regions with pLDDT<50 should be treated as essentially unmodeled; they often correspond to intrinsically disordered segments.

B-factor (Debye–Waller factor) reflects atomic displacement in the crystal lattice. It is an experimental observable (units Å²), not a prediction; low values mean the atom is pinned down, high values mean it moves or is heterogeneous across the crystal.

Predicted Aligned Error (PAE) is an AlphaFold confidence matrix: entry (i, j) is the expected error in the position of residue j, in ångströms, when the prediction is superimposed on the true structure at residue i. Low PAE within a block of residues means that block is internally rigid and well-predicted; high PAE between two blocks means their relative placement is uncertain even if each block individually is confident.